Protein AF-A0A0R3M4J7-F1 (afdb_monomer_lite)

pLDDT: mean 76.88, std 15.84, range [37.03, 95.19]

Foldseek 3Di:
DDPVVVVVVVVLVVVVVVLVVVVVVLLVPPFPPPDVVVVCQQPVAAADDADQPQEPLCPDPCVVVDDPLLVQQSVLCSCVQVLLVCVCVPPVNVAQKHWYWDYQVDWDSDQPPVPGTFRWTKTFIDRRRGGQWIKTKGADDVDDPVFRKIKIKIKRSAAPVVDDPVSVLVSQLSVQCQQALVDCPDPQSVQSNVQSVVQSVVLVVVVVDDDPPDDPVSPRRSMTMGIGMHGRNVNSCSVPDDDDDD

Radius of gyration: 18.72 Å; chains: 1; bounding box: 43×45×56 Å

Organism: NCBI:txid1518501

Sequence (246 aa):
MTYEVLIIIVALNALATVSLWRKVASKSSRGPQLNKKAADALWRGEPVKPKHDPPNFAKSQWSFMADDVHRQFFDDFRKFADVANWWFADEYNASRFRLQDLPDETLSLNVRHDDGPSFGRSFSIYYNQTRVGRLEISPGHGYTTANPEVYTSLEIDFGARFLGFDELSDFLHAVAFHVTTGVADQSDYQSARLSIQSALTKTLWDNYRVSQYDNPDDEQWGELNVSFNGTADFFKRRRDAPARPQ

Structure (mmCIF, N/CA/C/O backbone):
data_AF-A0A0R3M4J7-F1
#
_entry.id   AF-A0A0R3M4J7-F1
#
loop_
_atom_site.group_PDB
_atom_site.id
_atom_site.type_symbol
_atom_site.label_atom_id
_atom_site.label_alt_id
_atom_site.label_comp_id
_atom_site.label_asym_id
_atom_site.label_entity_id
_atom_site.label_seq_id
_atom_site.pdbx_PDB_ins_code
_atom_site.Cartn_x
_atom_site.Cartn_y
_atom_site.Cartn_z
_atom_site.occupancy
_atom_site.B_iso_or_equiv
_atom_site.auth_seq_id
_atom_site.auth_comp_id
_atom_site.auth_asym_id
_atom_site.auth_atom_id
_atom_site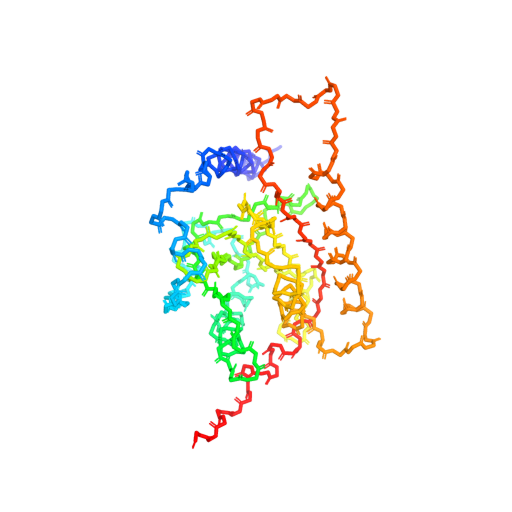.pdbx_PDB_model_num
ATOM 1 N N . MET A 1 1 ? -14.751 13.823 -36.961 1.00 53.62 1 MET A N 1
ATOM 2 C CA . MET A 1 1 ? -14.755 13.129 -35.658 1.00 53.62 1 MET A CA 1
ATOM 3 C C . MET A 1 1 ? -14.889 11.648 -35.968 1.00 53.62 1 MET A C 1
ATOM 5 O O . MET A 1 1 ? -15.918 11.247 -36.497 1.00 53.62 1 MET A O 1
ATOM 9 N N . THR A 1 2 ? -13.802 10.890 -35.855 1.00 67.81 2 THR A N 1
ATOM 10 C CA . THR A 1 2 ? -13.750 9.480 -36.270 1.00 67.81 2 THR A CA 1
ATOM 11 C C . THR A 1 2 ? -14.434 8.595 -35.228 1.00 67.81 2 THR A C 1
ATOM 13 O O . THR A 1 2 ? -14.458 8.927 -34.046 1.00 67.81 2 THR A O 1
ATOM 16 N N . TYR A 1 3 ? -15.017 7.480 -35.673 1.00 65.94 3 TYR A N 1
ATOM 17 C CA . TYR A 1 3 ? -15.778 6.530 -34.848 1.00 65.94 3 TYR A CA 1
ATOM 18 C C . TYR A 1 3 ? -15.006 6.070 -33.592 1.00 65.94 3 TYR A C 1
ATOM 20 O O . TYR A 1 3 ? -15.593 5.894 -32.530 1.00 65.94 3 TYR A O 1
ATOM 28 N N . GLU A 1 4 ? -13.678 5.966 -33.693 1.00 56.59 4 GLU A N 1
ATOM 29 C CA . GLU A 1 4 ? -12.768 5.626 -32.591 1.00 56.59 4 GLU A CA 1
ATOM 30 C C . GLU A 1 4 ? -12.793 6.640 -31.441 1.00 56.59 4 GLU A C 1
ATOM 32 O O . GLU A 1 4 ? -12.842 6.250 -30.278 1.00 56.59 4 GLU A O 1
ATOM 37 N N . VAL A 1 5 ? -12.843 7.942 -31.745 1.00 61.19 5 VAL A N 1
ATOM 38 C CA . VAL A 1 5 ? -12.904 8.999 -30.718 1.00 61.19 5 VAL A CA 1
ATOM 39 C C . VAL A 1 5 ? -14.205 8.891 -29.922 1.00 61.19 5 VAL A C 1
ATOM 41 O O . VAL A 1 5 ? -14.219 9.086 -28.709 1.00 61.19 5 VAL A O 1
ATOM 44 N N . LEU A 1 6 ? -15.300 8.524 -30.591 1.00 66.31 6 LEU A N 1
ATOM 45 C CA . LEU A 1 6 ? -16.606 8.367 -29.957 1.00 66.31 6 LEU A CA 1
ATOM 46 C C . LEU A 1 6 ? -16.648 7.128 -29.045 1.00 66.31 6 LEU A C 1
ATOM 48 O O . LEU A 1 6 ? -17.193 7.201 -27.947 1.00 66.31 6 LEU A O 1
ATOM 52 N N . ILE A 1 7 ? -16.009 6.025 -29.455 1.00 68.69 7 ILE A N 1
ATOM 53 C CA . ILE A 1 7 ? -15.865 4.810 -28.635 1.00 68.69 7 ILE A CA 1
ATOM 54 C C . ILE A 1 7 ? -15.049 5.097 -27.367 1.00 68.69 7 ILE A C 1
ATOM 56 O O . ILE A 1 7 ? -15.470 4.705 -26.278 1.00 68.69 7 ILE A O 1
ATOM 60 N N . ILE A 1 8 ? -13.931 5.823 -27.481 1.00 61.28 8 ILE A N 1
ATOM 61 C CA . ILE A 1 8 ? -13.087 6.187 -26.330 1.00 61.28 8 ILE A CA 1
ATOM 62 C C . ILE A 1 8 ? -13.874 7.046 -25.331 1.00 61.28 8 ILE A C 1
ATOM 64 O O . ILE A 1 8 ? -13.871 6.758 -24.136 1.00 61.28 8 ILE A O 1
ATOM 68 N N . ILE A 1 9 ? -14.612 8.056 -25.805 1.00 67.19 9 ILE A N 1
ATOM 69 C CA . ILE A 1 9 ? -15.422 8.930 -24.938 1.00 67.19 9 ILE A CA 1
ATOM 70 C C . ILE A 1 9 ? -16.523 8.142 -24.215 1.00 67.19 9 ILE A C 1
ATOM 72 O O . ILE A 1 9 ? -16.764 8.363 -23.025 1.00 67.19 9 ILE A O 1
ATOM 76 N N . VAL A 1 10 ? -17.197 7.218 -24.904 1.00 68.19 10 VAL A N 1
ATOM 77 C CA . VAL A 1 10 ? -18.236 6.372 -24.294 1.00 68.19 10 VAL A CA 1
ATOM 78 C C . VAL A 1 10 ? -17.629 5.433 -23.250 1.00 68.19 10 VAL A C 1
ATOM 80 O O . VAL A 1 10 ? -18.181 5.305 -22.157 1.00 68.19 10 VAL A O 1
ATOM 83 N N . ALA A 1 11 ? -16.471 4.836 -23.540 1.00 63.31 11 ALA A N 1
ATOM 84 C CA . ALA A 1 11 ? -15.767 3.969 -22.604 1.00 63.31 11 ALA A CA 1
ATOM 85 C C . ALA A 1 11 ? -15.318 4.730 -21.344 1.00 63.31 11 ALA A C 1
ATOM 87 O O . ALA A 1 11 ? -15.571 4.267 -20.235 1.00 63.31 11 ALA A O 1
ATOM 88 N N . LEU A 1 12 ? -14.745 5.929 -21.490 1.00 61.66 12 LEU A N 1
ATOM 89 C CA . LEU A 1 12 ? -14.348 6.779 -20.360 1.00 61.66 12 LEU A CA 1
ATOM 90 C C . LEU A 1 12 ? -15.541 7.184 -19.483 1.00 61.66 12 LEU A C 1
ATOM 92 O O . LEU A 1 12 ? -15.445 7.128 -18.259 1.00 61.66 12 LEU A O 1
ATOM 96 N N . ASN A 1 13 ? -16.685 7.532 -20.083 1.00 65.12 13 ASN A N 1
ATOM 97 C CA . ASN A 1 13 ? -17.901 7.856 -19.328 1.00 65.12 13 ASN A CA 1
ATOM 98 C C . ASN A 1 13 ? -18.468 6.640 -18.586 1.00 65.12 13 ASN A C 1
ATOM 100 O O . ASN A 1 13 ? -18.874 6.758 -17.427 1.00 65.12 13 ASN A O 1
ATOM 104 N N . ALA A 1 14 ? -18.473 5.466 -19.221 1.00 63.75 14 ALA A N 1
ATOM 105 C CA . ALA A 1 14 ? -18.884 4.226 -18.571 1.00 63.75 14 ALA A CA 1
ATOM 106 C C . ALA A 1 14 ? -17.956 3.888 -17.392 1.00 63.75 14 ALA A C 1
ATOM 108 O O . ALA A 1 14 ? -18.440 3.558 -16.310 1.00 63.75 14 ALA A O 1
ATOM 109 N N . LEU A 1 15 ? -16.641 4.054 -17.562 1.00 56.53 15 LEU A N 1
ATOM 110 C CA . LEU A 1 15 ? -15.640 3.843 -16.515 1.00 56.53 15 LEU A CA 1
ATOM 111 C C . LEU A 1 15 ? -15.804 4.814 -15.343 1.00 56.53 15 LEU A C 1
ATOM 113 O O . LEU A 1 15 ? -15.811 4.374 -14.196 1.00 56.53 15 LEU A O 1
ATOM 117 N N . ALA A 1 16 ? -15.994 6.107 -15.618 1.00 56.03 16 ALA A N 1
ATOM 118 C CA . ALA A 1 16 ? -16.243 7.118 -14.590 1.00 56.03 16 ALA A CA 1
ATOM 119 C C . ALA A 1 16 ? -17.540 6.833 -13.820 1.00 56.03 16 ALA A C 1
ATOM 121 O O . ALA A 1 16 ? -17.597 6.957 -12.600 1.00 56.03 16 ALA A O 1
ATOM 122 N N . THR A 1 17 ? -18.582 6.390 -14.525 1.00 57.38 17 THR A N 1
ATOM 123 C CA . THR A 1 17 ? -19.858 6.029 -13.903 1.00 57.38 17 THR A CA 1
ATOM 124 C C . THR A 1 17 ? -19.685 4.799 -13.011 1.00 57.38 17 THR A C 1
ATOM 126 O O . THR A 1 17 ? -20.085 4.820 -11.851 1.00 57.38 17 THR A O 1
ATOM 129 N N . VAL A 1 18 ? -19.021 3.744 -13.492 1.00 56.53 18 VAL A N 1
ATOM 130 C CA . VAL A 1 18 ? -18.744 2.532 -12.703 1.00 56.53 18 VAL A CA 1
ATOM 131 C C . VAL A 1 18 ? -17.863 2.832 -11.488 1.00 56.53 18 VAL A C 1
ATOM 133 O O . VAL A 1 18 ? -18.133 2.300 -10.410 1.00 56.53 18 VAL A O 1
ATOM 136 N N . SER A 1 19 ? -16.844 3.687 -11.618 1.00 52.97 19 SER A N 1
ATOM 137 C CA . SER A 1 19 ? -15.987 4.071 -10.490 1.00 52.97 19 SER A CA 1
ATOM 138 C C . SER A 1 19 ? -16.759 4.876 -9.441 1.00 52.97 19 SER A C 1
ATOM 140 O O . SER A 1 19 ? -16.640 4.585 -8.252 1.00 52.97 19 SER A O 1
ATOM 142 N N . LEU A 1 20 ? -17.634 5.798 -9.863 1.00 54.28 20 LEU A N 1
ATOM 143 C CA . LEU A 1 20 ? -18.541 6.542 -8.983 1.00 54.28 20 LEU A CA 1
ATOM 144 C C . LEU A 1 20 ? -19.523 5.618 -8.257 1.00 54.28 20 LEU A C 1
ATOM 146 O O . LEU A 1 20 ? -19.606 5.668 -7.031 1.00 54.28 20 LEU A O 1
ATOM 150 N N . TRP A 1 21 ? -20.218 4.730 -8.973 1.00 51.00 21 TRP A N 1
ATOM 151 C CA . TRP A 1 21 ? -21.140 3.768 -8.358 1.00 51.00 21 TRP A CA 1
ATOM 152 C C . TRP A 1 21 ? -20.426 2.812 -7.403 1.00 51.00 21 TRP A C 1
ATOM 154 O O . TRP A 1 21 ? -20.986 2.463 -6.368 1.00 51.00 21 TRP A O 1
ATOM 164 N N . ARG A 1 22 ? -19.177 2.426 -7.690 1.00 54.50 22 ARG A N 1
ATOM 165 C CA . ARG A 1 22 ? -18.367 1.607 -6.778 1.00 54.50 22 ARG A CA 1
ATOM 166 C C . ARG A 1 22 ? -17.878 2.377 -5.563 1.00 54.50 22 ARG A C 1
ATOM 168 O O . ARG A 1 22 ? -17.894 1.802 -4.486 1.00 54.50 22 ARG A O 1
ATOM 175 N N . LYS A 1 23 ? -17.505 3.651 -5.702 1.00 51.47 23 LYS A N 1
ATOM 176 C CA . LYS A 1 23 ? -17.155 4.525 -4.571 1.00 51.47 23 LYS A CA 1
ATOM 177 C C . LYS A 1 23 ? -18.363 4.774 -3.666 1.00 51.47 23 LYS A C 1
ATOM 179 O O . LYS A 1 23 ? -18.242 4.807 -2.448 1.00 51.47 23 LYS A O 1
ATOM 184 N N . VAL A 1 24 ? -19.552 4.890 -4.255 1.00 50.56 24 VAL A N 1
ATOM 185 C CA . VAL A 1 24 ? -20.817 4.936 -3.511 1.00 50.56 24 VAL A CA 1
ATOM 186 C C . VAL A 1 24 ? -21.121 3.578 -2.870 1.00 50.56 24 VAL A C 1
ATOM 188 O O . VAL A 1 24 ? -21.524 3.534 -1.714 1.00 50.56 24 VAL A O 1
ATOM 191 N N . ALA A 1 25 ? -20.871 2.463 -3.561 1.00 47.94 25 ALA A N 1
ATOM 192 C CA . ALA A 1 25 ? -21.074 1.125 -3.012 1.00 47.94 25 ALA A CA 1
ATOM 193 C C . ALA A 1 25 ? -20.084 0.785 -1.881 1.00 47.94 25 ALA A C 1
ATOM 195 O O . ALA A 1 25 ? -20.500 0.174 -0.899 1.00 47.94 25 ALA A O 1
ATOM 196 N N . SER A 1 26 ? -18.821 1.220 -1.964 1.00 46.53 26 SER A N 1
ATOM 197 C CA . SER A 1 26 ? -17.822 1.074 -0.897 1.00 46.53 26 SER A CA 1
ATOM 198 C C . SER A 1 26 ? -18.125 1.982 0.296 1.00 46.53 26 SER A C 1
ATOM 200 O O . SER A 1 26 ? -17.980 1.556 1.437 1.00 46.53 26 SER A O 1
ATOM 202 N N . LYS A 1 27 ? -18.671 3.182 0.068 1.00 43.31 27 LYS A N 1
ATOM 203 C CA . LYS A 1 27 ? -19.257 3.996 1.148 1.00 43.31 27 LYS A CA 1
ATOM 204 C C . LYS A 1 27 ? -20.517 3.364 1.751 1.00 43.31 27 LYS A C 1
ATOM 206 O O . LYS A 1 27 ? -20.762 3.491 2.945 1.00 43.31 27 LYS A O 1
ATOM 211 N N . SER A 1 28 ? -21.309 2.645 0.949 1.00 37.03 28 SER A N 1
ATOM 212 C CA . SER A 1 28 ? -22.497 1.917 1.421 1.00 37.03 28 SER A CA 1
ATOM 213 C C . SER A 1 28 ? -22.164 0.624 2.167 1.00 37.03 28 SER A C 1
ATOM 215 O O . SER A 1 28 ? -22.999 0.142 2.939 1.00 37.03 28 SER A O 1
ATOM 217 N N . SER A 1 29 ? -20.947 0.080 2.005 1.00 42.31 29 SER A N 1
ATOM 218 C CA . SER A 1 29 ? -20.401 -0.896 2.946 1.00 42.31 29 SER A CA 1
ATOM 219 C C . SER A 1 29 ? -20.047 -0.175 4.238 1.00 42.31 29 SER A C 1
ATOM 221 O O . SER A 1 29 ? -18.880 0.015 4.564 1.00 42.31 29 SER A O 1
ATOM 223 N N . ARG A 1 30 ? -21.094 0.227 4.973 1.00 48.81 30 ARG A N 1
ATOM 224 C CA . ARG A 1 30 ? -21.031 0.524 6.401 1.00 48.81 30 ARG A CA 1
ATOM 225 C C . ARG A 1 30 ? -20.103 -0.517 7.004 1.00 48.81 30 ARG A C 1
ATOM 227 O O . ARG A 1 30 ? -20.382 -1.717 6.892 1.00 48.81 30 ARG A O 1
ATOM 234 N N . GLY A 1 31 ? -18.993 -0.064 7.583 1.00 47.03 31 GLY A N 1
ATOM 235 C CA . GLY A 1 31 ? -18.122 -0.947 8.340 1.00 47.03 31 GLY A CA 1
ATOM 236 C C . GLY A 1 31 ? -18.972 -1.789 9.289 1.00 47.03 31 GLY A C 1
ATOM 237 O O . GLY A 1 31 ? -20.027 -1.314 9.731 1.00 47.03 31 GLY A O 1
ATOM 238 N N . PRO A 1 32 ? -18.604 -3.056 9.538 1.00 50.00 32 PRO A N 1
ATOM 239 C CA . PRO A 1 32 ? -19.439 -3.940 10.333 1.00 50.00 32 PRO A CA 1
ATOM 240 C C . PRO A 1 32 ? -19.821 -3.203 11.615 1.00 50.00 32 PRO A C 1
ATOM 242 O O . PRO A 1 32 ? -18.933 -2.699 12.305 1.00 50.00 32 PRO A O 1
ATOM 245 N N . GLN A 1 33 ? -21.127 -3.107 11.920 1.00 56.09 33 GLN A N 1
ATOM 246 C CA . GLN A 1 33 ? -21.554 -2.676 13.251 1.00 56.09 33 GLN A CA 1
ATOM 247 C C . GLN A 1 33 ? -20.693 -3.474 14.223 1.00 56.09 33 GLN A C 1
ATOM 249 O O . GLN A 1 33 ? -20.688 -4.706 14.120 1.00 56.09 33 GLN A O 1
ATOM 254 N N . LEU A 1 34 ? -19.907 -2.779 15.056 1.00 63.09 34 LEU A N 1
ATOM 255 C CA . LEU A 1 34 ? -18.932 -3.359 15.985 1.00 63.09 34 LEU A CA 1
ATOM 256 C C . LEU A 1 34 ? -19.673 -4.151 17.070 1.00 63.09 34 LEU A C 1
ATOM 258 O O . LEU A 1 34 ? -19.708 -3.807 18.246 1.00 63.09 34 LEU A O 1
ATOM 262 N N . ASN A 1 35 ? -20.325 -5.224 16.651 1.00 73.81 35 ASN A N 1
ATOM 263 C CA . ASN A 1 35 ? -20.858 -6.249 17.502 1.00 73.81 35 ASN A CA 1
ATOM 264 C C . ASN A 1 35 ? -19.682 -7.078 18.021 1.00 73.81 35 ASN A C 1
ATOM 266 O O . ASN A 1 35 ? -18.571 -7.044 17.485 1.00 73.81 35 ASN A O 1
ATOM 270 N N . LYS A 1 36 ? -19.938 -7.857 19.069 1.00 79.12 36 LYS A N 1
ATOM 271 C CA . LYS A 1 36 ? -18.905 -8.642 19.747 1.00 79.12 36 LYS A CA 1
ATOM 272 C C . LYS A 1 36 ? -18.069 -9.498 18.783 1.00 79.12 36 LYS A C 1
ATOM 274 O O . LYS A 1 36 ? -16.857 -9.557 18.923 1.00 79.12 36 LYS A O 1
ATOM 279 N N . LYS A 1 37 ? -18.698 -10.096 17.765 1.00 82.75 37 LYS A N 1
ATOM 280 C CA . LYS A 1 37 ? -18.009 -10.936 16.776 1.00 82.75 37 LYS A CA 1
ATOM 281 C C . LYS A 1 37 ? -17.070 -10.124 15.878 1.00 82.75 37 LYS A C 1
ATOM 283 O O . LYS A 1 37 ? -15.955 -10.566 15.631 1.00 82.75 37 LYS A O 1
ATOM 288 N N . ALA A 1 38 ? -17.509 -8.962 15.395 1.00 78.25 38 ALA A N 1
ATOM 289 C CA . ALA A 1 38 ? -16.684 -8.073 14.578 1.00 78.25 38 ALA A CA 1
ATOM 290 C C . ALA A 1 38 ? -15.512 -7.490 15.386 1.00 78.25 38 ALA A C 1
ATOM 292 O O . ALA A 1 38 ? -14.383 -7.472 14.907 1.00 78.25 38 ALA A O 1
ATOM 293 N N . ALA A 1 39 ? -15.763 -7.099 16.637 1.00 81.19 39 ALA A N 1
ATOM 294 C CA . ALA A 1 39 ? -14.736 -6.658 17.579 1.00 81.19 39 ALA A CA 1
ATOM 295 C C . ALA A 1 39 ? -13.688 -7.750 17.859 1.00 81.19 39 ALA A C 1
ATOM 297 O O . ALA A 1 39 ? -12.487 -7.488 17.812 1.00 81.19 39 ALA A O 1
ATOM 298 N N . ASP A 1 40 ? -14.128 -8.986 18.111 1.00 85.25 40 ASP A N 1
ATOM 299 C CA . ASP A 1 40 ? -13.218 -10.109 18.341 1.00 85.25 40 ASP A CA 1
ATOM 300 C C . ASP A 1 40 ? -12.402 -10.430 17.076 1.00 85.25 40 ASP A C 1
ATOM 302 O O . ASP A 1 40 ? -11.191 -10.619 17.171 1.00 85.25 40 ASP A O 1
ATOM 306 N N . ALA A 1 41 ? -13.015 -10.401 15.886 1.00 85.88 41 ALA A N 1
ATOM 307 C CA . ALA A 1 41 ? -12.323 -10.594 14.607 1.00 85.88 41 ALA A CA 1
ATOM 308 C C . ALA A 1 41 ? -11.287 -9.494 14.298 1.00 85.88 41 ALA A C 1
ATOM 310 O O . ALA A 1 41 ? -10.265 -9.771 13.664 1.00 85.88 41 ALA A O 1
ATOM 311 N N . LEU A 1 42 ? -11.541 -8.259 14.741 1.00 85.62 42 LEU A N 1
ATOM 312 C CA . LEU A 1 42 ? -10.633 -7.127 14.574 1.00 85.62 42 LEU A CA 1
ATOM 313 C C . LEU A 1 42 ? -9.479 -7.172 15.581 1.00 85.62 42 LEU A C 1
ATOM 315 O O . LEU A 1 42 ? -8.330 -7.098 15.168 1.00 85.62 42 LEU A O 1
ATOM 319 N N . TRP A 1 43 ? -9.744 -7.323 16.883 1.00 86.00 43 TRP A N 1
ATOM 320 C CA . TRP A 1 43 ? -8.717 -7.136 17.924 1.00 86.00 43 TRP A CA 1
ATOM 321 C C . TRP A 1 43 ? -8.085 -8.420 18.466 1.00 86.00 43 TRP A C 1
ATOM 323 O O . TRP A 1 43 ? -6.965 -8.364 18.977 1.00 86.00 43 TRP A O 1
ATOM 333 N N . ARG A 1 44 ? -8.790 -9.556 18.400 1.00 86.19 44 ARG A N 1
ATOM 334 C CA . ARG A 1 44 ? -8.361 -10.830 19.015 1.00 86.19 44 ARG A CA 1
ATOM 335 C C . ARG A 1 44 ? -8.132 -11.956 18.011 1.00 86.19 44 ARG A C 1
ATOM 337 O O . ARG A 1 44 ? -7.551 -12.971 18.377 1.00 86.19 44 ARG A O 1
ATOM 344 N N . GLY A 1 45 ? -8.639 -11.810 16.790 1.00 86.25 45 GLY A N 1
ATOM 345 C CA . GLY A 1 45 ? -8.465 -12.790 15.729 1.00 86.25 45 GLY A CA 1
ATOM 346 C C . GLY A 1 45 ? -7.007 -12.894 15.298 1.00 86.25 45 GLY A C 1
ATOM 347 O O . GLY A 1 45 ? -6.256 -11.928 15.373 1.00 86.25 45 GLY A O 1
ATOM 348 N N . GLU A 1 46 ? -6.616 -14.063 14.807 1.00 90.88 46 GLU A N 1
ATOM 349 C CA . GLU A 1 46 ? -5.333 -14.212 14.124 1.00 90.88 46 GLU A CA 1
ATOM 350 C C . GLU A 1 46 ? -5.389 -13.589 12.717 1.00 90.88 46 GLU A C 1
ATOM 352 O O . GLU A 1 46 ? -6.462 -13.574 12.098 1.00 90.88 46 GLU A O 1
ATOM 357 N N . PRO A 1 47 ? -4.250 -13.125 12.171 1.00 92.31 47 PRO A N 1
ATOM 358 C CA . PRO A 1 47 ? -4.149 -12.685 10.782 1.00 92.31 47 PRO A CA 1
ATOM 359 C C . PRO A 1 47 ? -4.706 -13.710 9.798 1.00 92.31 47 PRO A C 1
ATOM 361 O O . PRO A 1 47 ? -4.400 -14.902 9.882 1.00 92.31 47 PRO A O 1
ATOM 364 N N . VAL A 1 48 ? -5.509 -13.246 8.832 1.00 91.12 48 VAL A N 1
ATOM 365 C CA . VAL A 1 48 ? -5.984 -14.110 7.747 1.00 91.12 48 VAL A CA 1
ATOM 366 C C . VAL A 1 48 ? -4.805 -14.788 7.058 1.00 91.12 48 VAL A C 1
ATOM 368 O O . VAL A 1 48 ? -3.764 -14.178 6.818 1.00 91.12 48 VAL A O 1
ATOM 371 N N . LYS A 1 49 ? -4.991 -16.044 6.649 1.00 89.31 49 LYS A N 1
ATOM 372 C CA . LYS A 1 49 ? -4.098 -16.647 5.660 1.00 89.31 49 LYS A CA 1
ATOM 373 C C . LYS A 1 49 ? -4.373 -15.967 4.318 1.00 89.31 49 LYS A C 1
ATOM 375 O O . LYS A 1 49 ? -5.514 -16.046 3.846 1.00 89.31 49 LYS A O 1
ATOM 380 N N . PRO A 1 50 ? -3.396 -15.266 3.724 1.00 85.75 50 PRO A N 1
ATOM 381 C CA . PRO A 1 50 ? -3.598 -14.613 2.444 1.00 85.75 50 PRO A CA 1
ATOM 382 C C . PRO A 1 50 ? -4.001 -15.625 1.376 1.00 85.75 50 PRO A C 1
ATOM 384 O O . PRO A 1 50 ? -3.441 -16.720 1.301 1.00 85.75 50 PRO A O 1
ATOM 387 N N . LYS A 1 51 ? -4.981 -15.258 0.555 1.00 83.31 51 LYS A N 1
ATOM 388 C CA . LYS A 1 51 ? -5.284 -15.968 -0.683 1.00 83.31 51 LYS A CA 1
ATOM 389 C C . LYS A 1 51 ? -4.702 -15.137 -1.814 1.00 83.31 51 LYS A C 1
ATOM 391 O O . LYS A 1 51 ? -5.134 -14.004 -2.018 1.00 83.31 51 LYS A O 1
ATOM 396 N N . HIS A 1 52 ? -3.708 -15.698 -2.486 1.00 75.38 52 HIS A N 1
ATOM 397 C CA . HIS A 1 52 ? -3.065 -15.085 -3.636 1.00 75.38 52 HIS A CA 1
ATOM 398 C C . HIS A 1 52 ? -3.565 -15.779 -4.887 1.00 75.38 52 HIS A C 1
ATOM 400 O O . HIS A 1 52 ? -3.152 -16.894 -5.199 1.00 75.38 52 HIS A O 1
ATOM 406 N N . ASP A 1 53 ? -4.500 -15.119 -5.555 1.00 71.50 53 ASP A N 1
ATOM 407 C CA . ASP A 1 53 ? -4.906 -15.463 -6.909 1.00 71.50 53 ASP A CA 1
ATOM 408 C C . ASP A 1 53 ? -4.547 -14.259 -7.780 1.00 71.50 53 ASP A C 1
ATOM 410 O O . ASP A 1 53 ? -5.366 -13.349 -7.946 1.00 71.50 53 ASP A O 1
ATOM 414 N N . PRO A 1 54 ? -3.266 -14.145 -8.190 1.00 65.94 54 PRO A N 1
ATOM 415 C CA . PRO A 1 54 ? -2.817 -12.974 -8.905 1.00 65.94 54 PRO A CA 1
ATOM 416 C C . PRO A 1 54 ? -3.622 -12.846 -10.204 1.00 65.94 54 PRO A C 1
ATOM 418 O O . PRO A 1 54 ? -3.722 -13.820 -10.957 1.00 65.94 54 PRO A O 1
ATOM 421 N N . PRO A 1 55 ? -4.168 -11.650 -10.474 1.00 63.78 55 PRO A N 1
ATOM 422 C CA . PRO A 1 55 ? -5.002 -11.412 -11.636 1.00 63.78 55 PRO A CA 1
ATOM 423 C C . PRO A 1 55 ? -4.298 -11.814 -12.942 1.00 63.78 55 PRO A C 1
ATOM 425 O O . PRO A 1 55 ? -3.103 -11.558 -13.121 1.00 63.78 55 PRO A O 1
ATOM 428 N N . ASN A 1 56 ? -5.039 -12.428 -13.868 1.00 66.44 56 ASN A N 1
ATOM 429 C CA . ASN A 1 56 ? -4.547 -12.722 -15.210 1.00 66.44 56 ASN A CA 1
ATOM 430 C C . ASN A 1 56 ? -5.121 -11.686 -16.171 1.00 66.44 56 ASN A C 1
ATOM 432 O O . ASN A 1 56 ? -6.130 -11.923 -16.842 1.00 66.44 56 ASN A O 1
ATOM 436 N N . PHE A 1 57 ? -4.426 -10.554 -16.266 1.00 64.12 57 PHE A N 1
ATOM 437 C CA . PHE A 1 57 ? -4.894 -9.402 -17.027 1.00 64.12 57 PHE A CA 1
ATOM 438 C C . PHE A 1 57 ? -5.202 -9.730 -18.498 1.00 64.12 57 PHE A C 1
ATOM 440 O O . PHE A 1 57 ? -6.150 -9.188 -19.070 1.00 64.12 57 PHE A O 1
ATOM 447 N N . ALA A 1 58 ? -4.465 -10.673 -19.101 1.00 61.12 58 ALA A N 1
ATOM 448 C CA . ALA A 1 58 ? -4.687 -11.128 -20.477 1.00 61.12 58 ALA A CA 1
ATOM 449 C C . ALA A 1 58 ? -6.059 -11.796 -20.686 1.00 61.12 58 ALA A C 1
ATOM 451 O O . ALA A 1 58 ? -6.545 -11.861 -21.813 1.00 61.12 58 ALA A O 1
ATOM 452 N N . LYS A 1 59 ? -6.691 -12.281 -19.613 1.00 60.03 59 LYS A N 1
ATOM 453 C CA . LYS A 1 59 ? -8.043 -12.860 -19.616 1.00 60.03 59 LYS A CA 1
ATOM 454 C C . LYS A 1 59 ? -9.106 -11.904 -19.073 1.00 60.03 59 LYS A C 1
ATOM 456 O O . LYS A 1 59 ? -10.274 -12.283 -19.012 1.00 60.03 59 LYS A O 1
ATOM 461 N N . SER A 1 60 ? -8.730 -10.690 -18.674 1.00 66.00 60 SER A N 1
ATOM 462 C CA . SER A 1 60 ? -9.681 -9.715 -18.150 1.00 66.00 60 SER A CA 1
ATOM 463 C C . SER A 1 60 ? -10.577 -9.161 -19.262 1.00 66.00 60 SER A C 1
ATOM 465 O O . SER A 1 60 ? -10.170 -9.022 -20.422 1.00 66.00 60 SER A O 1
ATOM 467 N N . GLN A 1 61 ? -11.795 -8.762 -18.888 1.00 63.22 61 GLN A N 1
ATOM 468 C CA . GLN A 1 61 ? -12.712 -8.031 -19.771 1.00 63.22 61 GLN A CA 1
ATOM 469 C C . GLN A 1 61 ? -12.127 -6.700 -20.282 1.00 63.22 61 GLN A C 1
ATOM 471 O O . GLN A 1 61 ? -12.622 -6.157 -21.262 1.00 63.22 61 GLN A O 1
ATOM 476 N N . TRP A 1 62 ? -11.060 -6.200 -19.647 1.00 63.69 62 TRP A N 1
ATOM 477 C CA . TRP A 1 62 ? -10.363 -4.956 -19.982 1.00 63.69 62 TRP A CA 1
ATOM 478 C C . TRP A 1 62 ? -9.063 -5.183 -20.766 1.00 63.69 62 TRP A C 1
ATOM 480 O O . TRP A 1 62 ? -8.328 -4.235 -21.021 1.00 63.69 62 TRP A O 1
ATOM 490 N N . SER A 1 63 ? -8.778 -6.419 -21.188 1.00 64.25 63 SER A N 1
ATOM 491 C CA . SER A 1 63 ? -7.558 -6.780 -21.930 1.00 64.25 63 SER A CA 1
ATOM 492 C C . SER A 1 63 ? -7.330 -5.949 -23.200 1.00 64.25 63 SER A C 1
ATOM 494 O O . SER A 1 63 ? -6.182 -5.719 -23.576 1.00 64.25 63 SER A O 1
ATOM 496 N N . PHE A 1 64 ? -8.402 -5.454 -23.829 1.00 64.31 64 PHE A N 1
ATOM 497 C CA . PHE A 1 64 ? -8.343 -4.573 -25.001 1.00 64.31 64 PHE A CA 1
ATOM 498 C C . PHE A 1 64 ? -7.814 -3.161 -24.699 1.00 64.31 64 PHE A C 1
ATOM 500 O O . PHE A 1 64 ? -7.441 -2.450 -25.627 1.00 64.31 64 PHE A O 1
ATOM 507 N N . MET A 1 65 ? -7.799 -2.749 -23.427 1.00 64.12 65 MET A N 1
ATOM 508 C CA . MET A 1 65 ? -7.305 -1.443 -22.981 1.00 64.12 65 MET A CA 1
ATOM 509 C C . MET A 1 65 ? -5.864 -1.487 -22.454 1.00 64.12 65 MET A C 1
ATOM 511 O O . MET A 1 65 ? -5.292 -0.428 -22.216 1.00 64.12 65 MET A O 1
ATOM 515 N N . ALA A 1 66 ? -5.262 -2.671 -22.277 1.00 66.94 66 ALA A N 1
ATOM 516 C CA . ALA A 1 66 ? -3.855 -2.764 -21.888 1.00 66.94 66 ALA A CA 1
ATOM 517 C C . ALA A 1 66 ? -2.919 -2.729 -23.088 1.00 66.94 66 ALA A C 1
ATOM 519 O O . ALA A 1 66 ? -2.973 -3.593 -23.970 1.00 66.94 66 ALA A O 1
ATOM 520 N N . ASP A 1 67 ? -1.984 -1.790 -23.028 1.00 74.69 67 ASP A N 1
ATOM 521 C CA . ASP A 1 67 ? -0.749 -1.835 -23.797 1.00 74.69 67 ASP A CA 1
ATOM 522 C C . ASP A 1 67 ? 0.270 -2.824 -23.184 1.00 74.69 67 ASP A C 1
ATOM 524 O O . ASP A 1 67 ? 0.033 -3.481 -22.161 1.00 74.69 67 ASP A O 1
ATOM 528 N N . ASP A 1 68 ? 1.429 -2.948 -23.828 1.00 81.81 68 ASP A N 1
ATOM 529 C CA . ASP A 1 68 ? 2.491 -3.852 -23.385 1.00 81.81 68 ASP A CA 1
ATOM 530 C C . ASP A 1 68 ? 3.128 -3.431 -22.049 1.00 81.81 68 ASP A C 1
ATOM 532 O O . ASP A 1 68 ? 3.589 -4.296 -21.300 1.00 81.81 68 ASP A O 1
ATOM 536 N N . VAL A 1 69 ? 3.087 -2.138 -21.698 1.00 81.38 69 VAL A N 1
ATOM 537 C CA . VAL A 1 69 ? 3.590 -1.619 -20.414 1.00 81.38 69 VAL A CA 1
ATOM 538 C C . VAL A 1 69 ? 2.737 -2.154 -19.270 1.00 81.38 69 VAL A C 1
ATOM 540 O O . VAL A 1 69 ? 3.272 -2.648 -18.276 1.00 81.38 69 VAL A O 1
ATOM 543 N N . HIS A 1 70 ? 1.412 -2.134 -19.422 1.00 78.94 70 HIS A N 1
ATOM 544 C CA . HIS A 1 70 ? 0.503 -2.697 -18.427 1.00 78.94 70 HIS A CA 1
ATOM 545 C C . HIS A 1 70 ? 0.727 -4.204 -18.258 1.00 78.94 70 HIS A C 1
ATOM 547 O O . HIS A 1 70 ? 0.835 -4.686 -17.132 1.00 78.94 70 HIS A O 1
ATOM 553 N N . ARG A 1 71 ? 0.870 -4.963 -19.352 1.00 80.19 71 ARG A N 1
ATOM 554 C CA . ARG A 1 71 ? 1.135 -6.415 -19.271 1.00 80.19 71 ARG A CA 1
ATOM 555 C C . ARG A 1 71 ? 2.432 -6.712 -18.518 1.00 80.19 71 ARG A C 1
ATOM 557 O O . ARG A 1 71 ? 2.431 -7.526 -17.596 1.00 80.19 71 ARG A O 1
ATOM 564 N N . GLN A 1 72 ? 3.505 -6.000 -18.863 1.00 86.06 72 GLN A N 1
ATOM 565 C CA . GLN A 1 72 ? 4.798 -6.115 -18.191 1.00 86.06 72 GLN A CA 1
ATOM 566 C C . GLN A 1 72 ? 4.700 -5.764 -16.703 1.00 86.06 72 GLN A C 1
ATOM 568 O O . GLN A 1 72 ? 5.234 -6.490 -15.866 1.00 86.06 72 GLN A O 1
ATOM 573 N N . PHE A 1 73 ? 3.987 -4.688 -16.361 1.00 87.75 73 PHE A N 1
ATOM 574 C CA . PHE A 1 73 ? 3.760 -4.277 -14.978 1.00 87.75 73 PHE A CA 1
ATOM 575 C C . PHE A 1 73 ? 3.049 -5.365 -14.158 1.00 87.75 73 PHE A C 1
ATOM 577 O O . PHE A 1 73 ? 3.500 -5.710 -13.063 1.00 87.75 73 PHE A O 1
ATOM 584 N N . PHE A 1 74 ? 1.964 -5.944 -14.684 1.00 85.62 74 PHE A N 1
ATOM 585 C CA . PHE A 1 74 ? 1.223 -7.004 -13.990 1.00 85.62 74 PHE A CA 1
ATOM 586 C C . PHE A 1 74 ? 2.095 -8.240 -13.733 1.00 85.62 74 PHE A C 1
ATOM 588 O O . PHE A 1 74 ? 2.048 -8.801 -12.633 1.00 85.62 74 PHE A O 1
ATOM 595 N N . ASP A 1 75 ? 2.932 -8.623 -14.698 1.00 85.75 75 ASP A N 1
ATOM 596 C CA . ASP A 1 75 ? 3.875 -9.732 -14.545 1.00 85.75 75 ASP A CA 1
ATOM 597 C C . ASP A 1 75 ? 4.981 -9.424 -13.525 1.00 85.75 75 ASP A C 1
ATOM 599 O O . ASP A 1 75 ? 5.261 -10.248 -12.643 1.00 85.75 75 ASP A O 1
ATOM 603 N N . ASP A 1 76 ? 5.577 -8.230 -13.594 1.00 89.50 76 ASP A N 1
ATOM 604 C CA . ASP A 1 76 ? 6.638 -7.790 -12.684 1.00 89.50 76 ASP A CA 1
ATOM 605 C C . ASP A 1 76 ? 6.166 -7.759 -11.230 1.00 89.50 76 ASP A C 1
ATOM 607 O O . ASP A 1 76 ? 6.873 -8.223 -10.322 1.00 89.50 76 ASP A O 1
ATOM 611 N N . PHE A 1 77 ? 4.952 -7.253 -11.016 1.00 89.81 77 PHE A N 1
ATOM 612 C CA . PHE A 1 77 ? 4.357 -7.120 -9.698 1.00 89.81 77 PHE A CA 1
ATOM 613 C C . PHE A 1 77 ? 3.596 -8.356 -9.253 1.00 89.81 77 PHE A C 1
ATOM 615 O O . PHE A 1 77 ? 3.131 -8.350 -8.122 1.00 89.81 77 PHE A O 1
ATOM 622 N N . ARG A 1 78 ? 3.486 -9.432 -10.045 1.00 88.19 78 ARG A N 1
ATOM 623 C CA . ARG A 1 78 ? 2.679 -10.631 -9.730 1.00 88.19 78 ARG A CA 1
ATOM 624 C C . ARG A 1 78 ? 2.864 -11.158 -8.300 1.00 88.19 78 ARG A C 1
ATOM 626 O O . ARG A 1 78 ? 1.881 -11.460 -7.632 1.00 88.19 78 ARG A O 1
ATOM 633 N N . LYS A 1 79 ? 4.105 -11.183 -7.804 1.00 90.19 79 LYS A N 1
ATOM 634 C CA . LYS A 1 79 ? 4.474 -11.674 -6.459 1.00 90.19 79 LYS A CA 1
ATOM 635 C C . LYS A 1 79 ? 4.459 -10.604 -5.357 1.00 90.19 79 LYS A C 1
ATOM 637 O O . LYS A 1 79 ? 4.957 -10.853 -4.265 1.00 90.19 79 LYS A O 1
ATOM 642 N N . PHE A 1 80 ? 3.951 -9.400 -5.626 1.00 91.81 80 PHE A N 1
ATOM 643 C CA . PHE A 1 80 ? 4.005 -8.281 -4.680 1.00 91.81 80 PHE A CA 1
ATOM 644 C C . PHE A 1 80 ? 3.384 -8.625 -3.327 1.00 91.81 80 PHE A C 1
ATOM 646 O O . PHE A 1 80 ? 4.044 -8.489 -2.299 1.00 91.81 80 PHE A O 1
ATOM 653 N N . ALA A 1 81 ? 2.148 -9.127 -3.325 1.00 91.81 81 ALA A N 1
ATOM 654 C CA . ALA A 1 81 ? 1.457 -9.449 -2.086 1.00 91.81 81 ALA A CA 1
ATOM 655 C C . ALA A 1 81 ? 2.127 -10.604 -1.323 1.00 91.81 81 ALA A C 1
ATOM 657 O O . ALA A 1 81 ? 2.201 -10.530 -0.101 1.00 91.81 81 ALA A O 1
ATOM 658 N N . ASP A 1 82 ? 2.692 -11.602 -2.013 1.00 91.56 82 ASP A N 1
ATOM 659 C CA . ASP A 1 82 ? 3.481 -12.669 -1.377 1.00 91.56 82 ASP A CA 1
ATOM 660 C C . ASP A 1 82 ? 4.711 -12.102 -0.654 1.00 91.56 82 ASP A C 1
ATOM 662 O O . ASP A 1 82 ? 4.969 -12.430 0.504 1.00 91.56 82 ASP A O 1
ATOM 666 N N . VAL A 1 83 ? 5.471 -11.232 -1.332 1.00 92.00 83 VAL A N 1
ATOM 667 C CA . VAL A 1 83 ? 6.692 -10.623 -0.782 1.00 92.00 83 VAL A CA 1
ATOM 668 C C . VAL A 1 83 ? 6.362 -9.723 0.407 1.00 92.00 83 VAL A C 1
ATOM 670 O O . VAL A 1 83 ? 7.002 -9.836 1.454 1.00 92.00 83 VAL A O 1
ATOM 673 N N . ALA A 1 84 ? 5.343 -8.875 0.269 1.00 93.00 84 ALA A N 1
ATOM 674 C CA . ALA A 1 84 ? 4.897 -7.990 1.335 1.00 93.00 84 ALA A CA 1
ATOM 675 C C . ALA A 1 84 ? 4.352 -8.785 2.534 1.00 93.00 84 ALA A C 1
ATOM 677 O O . ALA A 1 84 ? 4.737 -8.525 3.670 1.00 93.00 84 ALA A O 1
ATOM 678 N N . ASN A 1 85 ? 3.526 -9.812 2.307 1.00 93.88 85 ASN A N 1
ATOM 679 C CA . ASN A 1 85 ? 2.996 -10.651 3.385 1.00 93.88 85 ASN A CA 1
ATOM 680 C C . ASN A 1 85 ? 4.073 -11.480 4.079 1.00 93.88 85 ASN A C 1
ATOM 682 O O . ASN A 1 85 ? 3.979 -11.670 5.289 1.00 93.88 85 ASN A O 1
ATOM 686 N N . TRP A 1 86 ? 5.092 -11.949 3.352 1.00 90.94 86 TRP A N 1
ATOM 687 C CA . TRP A 1 86 ? 6.258 -12.576 3.971 1.00 90.94 86 TRP A CA 1
ATOM 688 C C . TRP A 1 86 ? 6.949 -11.604 4.933 1.00 90.94 86 TRP A C 1
ATOM 690 O O . TRP A 1 86 ? 7.248 -11.985 6.059 1.00 90.94 86 TRP A O 1
ATOM 700 N N . TRP A 1 87 ? 7.130 -10.341 4.529 1.00 90.81 87 TRP A N 1
ATOM 701 C CA . TRP A 1 87 ? 7.691 -9.305 5.399 1.00 90.81 87 TRP A CA 1
ATOM 702 C C . TRP A 1 87 ? 6.797 -9.034 6.613 1.00 90.81 87 TRP A C 1
ATOM 704 O O . TRP A 1 87 ? 7.282 -9.000 7.738 1.00 90.81 87 TRP A O 1
ATOM 714 N N . PHE A 1 88 ? 5.486 -8.882 6.414 1.00 92.44 88 PHE A N 1
ATOM 715 C CA . PHE A 1 88 ? 4.541 -8.634 7.506 1.00 92.44 88 PHE A CA 1
ATOM 716 C C . PHE A 1 88 ? 4.465 -9.794 8.504 1.00 92.44 88 PHE A C 1
ATOM 718 O O . PHE A 1 88 ? 4.231 -9.560 9.686 1.00 92.44 88 PHE A O 1
ATOM 725 N N . ALA A 1 89 ? 4.632 -11.031 8.038 1.00 91.12 89 ALA A N 1
ATOM 726 C CA . ALA A 1 89 ? 4.576 -12.231 8.866 1.00 91.12 89 ALA A CA 1
ATOM 727 C C . ALA A 1 89 ? 5.917 -12.605 9.517 1.00 91.12 89 ALA A C 1
ATOM 729 O O . ALA A 1 89 ? 5.928 -13.503 10.356 1.00 91.12 89 ALA A O 1
ATOM 730 N N . ASP A 1 90 ? 7.018 -11.961 9.126 1.00 89.62 90 ASP A N 1
ATOM 731 C CA . ASP A 1 90 ? 8.341 -12.188 9.707 1.00 89.62 90 ASP A CA 1
ATOM 732 C C . ASP A 1 90 ? 8.319 -11.943 11.225 1.00 89.62 90 ASP A C 1
ATOM 734 O O . ASP A 1 90 ? 7.646 -11.023 11.693 1.00 89.62 90 ASP A O 1
ATOM 738 N N . GLU A 1 91 ? 9.034 -12.768 11.994 1.00 84.06 91 GLU A N 1
ATOM 739 C CA . GLU A 1 91 ? 9.005 -12.765 13.465 1.00 84.06 91 GLU A CA 1
ATOM 740 C C . GLU A 1 91 ? 9.347 -11.393 14.060 1.00 84.06 91 GLU A C 1
ATOM 742 O O . GLU A 1 91 ? 8.773 -11.003 15.076 1.00 84.06 91 GLU A O 1
ATOM 747 N N . TYR A 1 92 ? 10.224 -10.629 13.400 1.00 82.75 92 TYR A N 1
ATOM 748 C CA . TYR A 1 92 ? 10.616 -9.299 13.864 1.00 82.75 92 TYR A CA 1
ATOM 749 C C . TYR A 1 92 ? 9.534 -8.240 13.651 1.00 82.75 92 TYR A C 1
ATOM 751 O O . TYR A 1 92 ? 9.501 -7.253 14.383 1.00 82.75 92 TYR A O 1
ATOM 759 N N . ASN A 1 93 ? 8.659 -8.432 12.662 1.00 84.75 93 ASN A N 1
ATOM 760 C CA . ASN A 1 93 ? 7.578 -7.496 12.366 1.00 84.75 93 ASN A CA 1
ATOM 761 C C . ASN A 1 93 ? 6.266 -7.923 13.032 1.00 84.75 93 ASN A C 1
ATOM 763 O O . ASN A 1 93 ? 5.518 -7.066 13.493 1.00 84.75 93 ASN A O 1
ATOM 767 N N . ALA A 1 94 ? 5.972 -9.231 13.039 1.00 87.50 94 ALA A N 1
ATOM 768 C CA . ALA A 1 94 ? 4.776 -9.859 13.608 1.00 87.50 94 ALA A CA 1
ATOM 769 C C . ALA A 1 94 ? 3.471 -9.081 13.334 1.00 87.50 94 ALA A C 1
ATOM 771 O O . ALA A 1 94 ? 2.549 -9.046 14.154 1.00 87.50 94 ALA A O 1
ATOM 772 N N . SER A 1 95 ? 3.392 -8.438 12.166 1.00 92.06 95 SER A N 1
ATOM 773 C CA . SER A 1 95 ? 2.320 -7.513 11.837 1.00 92.06 95 SER A CA 1
ATOM 774 C C . SER A 1 95 ? 1.017 -8.274 11.648 1.00 92.06 95 SER A C 1
ATOM 776 O O . SER A 1 95 ? 0.982 -9.395 11.126 1.00 92.06 95 SER A O 1
ATOM 778 N N . ARG A 1 96 ? -0.085 -7.637 12.033 1.00 93.75 96 ARG A N 1
ATOM 779 C CA . ARG A 1 96 ? -1.443 -8.170 11.876 1.00 93.75 96 ARG A CA 1
ATOM 780 C C . ARG A 1 96 ? -2.034 -7.914 10.497 1.00 93.75 96 ARG A C 1
ATOM 782 O O . ARG A 1 96 ? -3.083 -8.471 10.164 1.00 93.75 96 ARG A O 1
ATOM 789 N N . PHE A 1 97 ? -1.370 -7.080 9.701 1.00 94.88 97 PHE A N 1
ATOM 790 C CA . PHE A 1 97 ? -1.836 -6.708 8.378 1.00 94.88 97 PHE A CA 1
ATOM 791 C C . PHE A 1 97 ? -1.529 -7.776 7.338 1.00 94.88 97 PHE A C 1
ATOM 793 O O . PHE A 1 97 ? -0.444 -8.359 7.321 1.00 94.88 97 PHE A O 1
ATOM 800 N N . ARG A 1 98 ? -2.479 -8.016 6.437 1.00 95.19 98 ARG A N 1
ATOM 801 C CA . ARG A 1 98 ? -2.313 -8.918 5.297 1.00 95.19 98 ARG A CA 1
ATOM 802 C C . ARG A 1 98 ? -2.915 -8.308 4.044 1.00 95.19 98 ARG A C 1
ATOM 804 O O . ARG A 1 98 ? -3.979 -7.695 4.088 1.00 95.19 98 ARG A O 1
ATOM 811 N N . LEU A 1 99 ? -2.244 -8.524 2.923 1.00 94.44 99 LEU A N 1
ATOM 812 C CA . LEU A 1 99 ? -2.735 -8.164 1.600 1.00 94.44 99 LEU A CA 1
ATOM 813 C C . LEU A 1 99 ? -3.345 -9.389 0.927 1.00 94.44 99 LEU A C 1
ATOM 815 O O . LEU A 1 99 ? -2.787 -10.484 0.995 1.00 94.44 99 LEU A O 1
ATOM 819 N N . GLN A 1 100 ? -4.478 -9.207 0.261 1.00 91.88 100 GLN A N 1
ATOM 820 C CA . GLN A 1 100 ? -5.073 -10.220 -0.609 1.00 91.88 100 GLN A CA 1
ATOM 821 C C . GLN A 1 100 ? -5.397 -9.612 -1.959 1.00 91.88 100 GLN A C 1
ATOM 823 O O . GLN A 1 100 ? -5.844 -8.470 -2.029 1.00 91.88 100 GLN A O 1
ATOM 828 N N . ASP A 1 101 ? -5.201 -10.383 -3.016 1.00 85.50 101 ASP A N 1
ATOM 829 C CA . ASP A 1 101 ? -5.443 -9.921 -4.375 1.00 85.50 101 ASP A CA 1
ATOM 830 C C . ASP A 1 101 ? -6.925 -9.659 -4.619 1.00 85.50 101 ASP A C 1
ATOM 832 O O . ASP A 1 101 ? -7.788 -10.458 -4.247 1.00 85.50 101 ASP A O 1
ATOM 836 N N . LEU A 1 102 ? -7.224 -8.509 -5.221 1.00 79.56 102 LEU A N 1
ATOM 837 C CA . LEU A 1 102 ? -8.547 -8.236 -5.764 1.00 79.56 102 LEU A CA 1
ATOM 838 C C . LEU A 1 102 ? -8.602 -8.715 -7.222 1.00 79.56 102 LEU A C 1
ATOM 840 O O . LEU A 1 102 ? -7.613 -8.570 -7.943 1.00 79.56 102 LEU A O 1
ATOM 844 N N . PRO A 1 103 ? -9.745 -9.264 -7.672 1.00 67.00 103 PRO A N 1
ATOM 845 C CA . PRO A 1 103 ? -9.893 -9.735 -9.044 1.00 67.00 103 PRO A CA 1
ATOM 846 C C . PRO A 1 103 ? -9.735 -8.598 -10.068 1.00 67.00 103 PRO A C 1
ATOM 848 O O . PRO A 1 103 ? -10.076 -7.443 -9.782 1.00 67.00 103 PRO A O 1
ATOM 851 N N . ASP A 1 104 ? -9.278 -8.967 -11.275 1.00 55.66 104 ASP A N 1
ATOM 852 C CA . ASP A 1 104 ? -8.978 -8.115 -12.450 1.00 55.66 104 ASP A CA 1
ATOM 853 C C . ASP A 1 104 ? -10.047 -7.060 -12.777 1.00 55.66 104 ASP A C 1
ATOM 855 O O . ASP A 1 104 ? -9.778 -6.009 -13.353 1.00 55.66 104 ASP A O 1
ATOM 859 N N . GLU A 1 105 ? -11.298 -7.338 -12.425 1.00 52.03 105 GLU A N 1
ATOM 860 C CA . GLU A 1 105 ? -12.442 -6.482 -12.723 1.00 52.03 105 GLU A CA 1
ATOM 861 C C . GLU A 1 105 ? -12.497 -5.221 -11.852 1.00 52.03 105 GLU A C 1
ATOM 863 O O . GLU A 1 105 ? -13.345 -4.341 -12.067 1.00 52.03 105 GLU A O 1
ATOM 868 N N . THR A 1 106 ? -11.610 -5.118 -10.861 1.00 52.16 106 THR A N 1
ATOM 869 C CA . THR A 1 106 ? -11.545 -3.995 -9.931 1.00 52.16 106 THR A CA 1
ATOM 870 C C . THR A 1 106 ? -10.674 -2.885 -10.513 1.00 52.16 106 THR A C 1
ATOM 872 O O . THR A 1 106 ? -9.522 -2.713 -10.130 1.00 52.16 106 THR A O 1
ATOM 875 N N . LEU A 1 107 ? -11.251 -2.122 -11.447 1.00 53.19 107 LEU A N 1
ATOM 876 C CA . LEU A 1 107 ? -10.689 -0.868 -11.958 1.00 53.19 107 LEU A CA 1
ATOM 877 C C . LEU A 1 107 ? -10.139 0.016 -10.832 1.00 53.19 107 LEU A C 1
ATOM 879 O O . LEU A 1 107 ? -10.665 0.008 -9.705 1.00 53.19 107 LEU A O 1
ATOM 883 N N . SER A 1 108 ? -9.097 0.774 -11.175 1.00 54.28 108 SER A N 1
ATOM 884 C CA . SER A 1 108 ? -8.527 1.793 -10.303 1.00 54.28 108 SER A CA 1
ATOM 885 C C . SER A 1 108 ? -9.617 2.728 -9.781 1.00 54.28 108 SER A C 1
ATOM 887 O O . SER A 1 108 ? -10.507 3.136 -10.534 1.00 54.28 108 SER A O 1
ATOM 889 N N . LEU A 1 109 ? -9.570 3.058 -8.489 1.00 48.28 109 LEU A N 1
ATOM 890 C CA . LEU A 1 109 ? -10.435 4.109 -7.930 1.00 48.28 109 LEU A CA 1
ATOM 891 C C . LEU A 1 109 ? -9.942 5.515 -8.301 1.00 48.28 109 LEU A C 1
ATOM 893 O O . LEU A 1 109 ? -10.703 6.479 -8.191 1.00 48.28 109 LEU A O 1
ATOM 897 N N . ASN A 1 110 ? -8.704 5.623 -8.787 1.00 47.84 110 ASN A N 1
ATOM 898 C CA . ASN A 1 110 ? -8.037 6.872 -9.104 1.00 47.84 110 ASN A CA 1
ATOM 899 C C . ASN A 1 110 ? -7.973 7.065 -10.618 1.00 47.84 110 ASN A C 1
ATOM 901 O O . ASN A 1 110 ? -6.999 6.725 -11.283 1.00 47.84 110 ASN A O 1
ATOM 905 N N . VAL A 1 111 ? -9.023 7.665 -11.174 1.00 47.38 111 VAL A N 1
ATOM 906 C CA . VAL A 1 111 ? -8.955 8.204 -12.535 1.00 47.38 111 VAL A CA 1
ATOM 907 C C . VAL A 1 111 ? -8.033 9.423 -12.494 1.00 47.38 111 VAL A C 1
ATOM 909 O O . VAL A 1 111 ? -8.380 10.434 -11.879 1.00 47.38 111 VAL A O 1
ATOM 912 N N . ARG A 1 112 ? -6.861 9.356 -13.136 1.00 50.97 112 ARG A N 1
ATOM 913 C CA . ARG A 1 112 ? -6.060 10.564 -13.371 1.00 50.97 112 ARG A CA 1
ATOM 914 C C . ARG A 1 112 ? -6.759 11.346 -14.476 1.00 50.97 112 ARG A C 1
ATOM 916 O O . ARG A 1 112 ? -6.929 10.838 -15.580 1.00 50.97 112 ARG A O 1
ATOM 923 N N . HIS A 1 113 ? -7.209 12.559 -14.161 1.00 41.88 113 HIS A N 1
ATOM 924 C CA . HIS A 1 113 ? -7.987 13.378 -15.095 1.00 41.88 113 HIS A CA 1
ATOM 925 C C . HIS A 1 113 ? -7.264 13.660 -16.420 1.00 41.88 113 HIS A C 1
ATOM 927 O O . HIS A 1 113 ? -7.945 13.853 -17.423 1.00 41.88 113 HIS A O 1
ATOM 933 N N . ASP A 1 114 ? -5.931 13.597 -16.434 1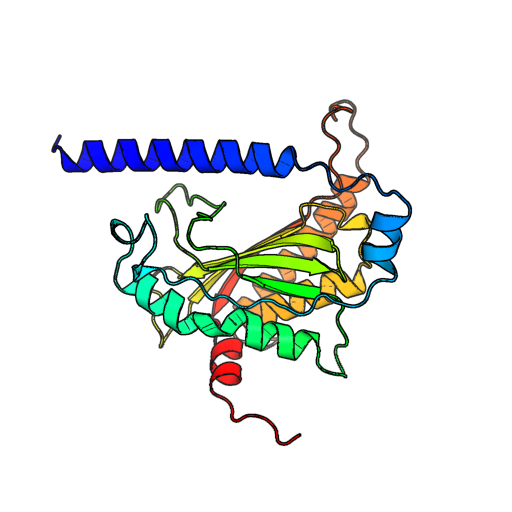.00 43.91 114 ASP A N 1
ATOM 934 C CA . ASP A 1 114 ? -5.120 13.942 -17.603 1.00 43.91 114 ASP A CA 1
ATOM 935 C C . ASP A 1 114 ? -4.716 12.729 -18.468 1.00 43.91 114 ASP A C 1
ATOM 937 O O . ASP A 1 114 ? -4.443 12.906 -19.651 1.00 43.91 114 ASP A O 1
ATOM 941 N N . ASP A 1 115 ? -4.750 11.501 -17.927 1.00 48.25 115 ASP A N 1
ATOM 942 C CA . ASP A 1 115 ? -4.185 10.296 -18.577 1.00 48.25 115 ASP A CA 1
ATOM 943 C C . ASP A 1 115 ? -5.186 9.131 -18.734 1.00 48.25 115 ASP A C 1
ATOM 945 O O . ASP A 1 115 ? -4.847 8.069 -19.257 1.00 48.25 115 ASP A O 1
ATOM 949 N N . GLY A 1 116 ? -6.440 9.311 -18.306 1.00 51.25 116 GLY A N 1
ATOM 950 C CA . GLY A 1 116 ? -7.459 8.262 -18.359 1.00 51.25 116 GLY A CA 1
ATOM 951 C C . GLY A 1 116 ? -7.338 7.229 -17.223 1.00 51.25 116 GLY A C 1
ATOM 952 O O . GLY A 1 116 ? -6.704 7.488 -16.197 1.00 51.25 116 GLY A O 1
ATOM 953 N N . PRO A 1 117 ? -8.021 6.075 -17.332 1.00 54.28 117 PRO A N 1
ATOM 954 C CA . PRO A 1 117 ? -7.943 5.011 -16.333 1.00 54.28 117 PRO A CA 1
ATOM 955 C C . PRO A 1 117 ? -6.527 4.416 -16.308 1.00 54.28 117 PRO A C 1
ATOM 957 O O . PRO A 1 117 ? -6.075 3.866 -17.309 1.00 54.28 117 PRO A O 1
ATOM 960 N N . SER A 1 118 ? -5.834 4.470 -15.169 1.00 60.16 118 SER A N 1
ATOM 961 C CA . SER A 1 118 ? -4.615 3.680 -14.990 1.00 60.16 118 SER A CA 1
ATOM 962 C C . SER A 1 118 ? -4.989 2.247 -14.606 1.00 60.16 118 SER A C 1
ATOM 964 O O . SER A 1 118 ? -5.824 2.014 -13.727 1.00 60.16 118 SER A O 1
ATOM 966 N N . PHE A 1 119 ? -4.384 1.258 -15.269 1.00 71.50 119 PHE A N 1
ATOM 967 C CA . PHE A 1 119 ? -4.536 -0.141 -14.871 1.00 71.50 119 PHE A CA 1
ATOM 968 C C . PHE A 1 119 ? -3.395 -0.520 -13.937 1.00 71.50 119 PHE A C 1
ATOM 970 O O . PHE A 1 119 ? -2.222 -0.454 -14.295 1.00 71.50 119 PHE A O 1
ATOM 977 N N . GLY A 1 120 ? -3.750 -0.917 -12.722 1.00 78.19 120 GLY A N 1
ATOM 978 C CA . GLY A 1 120 ? -2.807 -1.301 -11.686 1.00 78.19 120 GLY A CA 1
ATOM 979 C C . GLY A 1 120 ? -3.258 -2.550 -10.946 1.00 78.19 120 GLY A C 1
ATOM 980 O O . GLY A 1 120 ? -4.376 -3.042 -11.108 1.00 78.19 120 GLY A O 1
ATOM 981 N N . ARG A 1 121 ? -2.378 -3.056 -10.091 1.00 84.44 121 ARG A N 1
ATOM 982 C CA . ARG A 1 121 ? -2.688 -4.150 -9.183 1.00 84.44 121 ARG A CA 1
ATOM 983 C C . ARG A 1 121 ? -3.391 -3.615 -7.950 1.00 84.44 121 ARG A C 1
ATOM 985 O O . ARG A 1 121 ? -2.904 -2.695 -7.302 1.00 84.44 121 ARG A O 1
ATOM 992 N N . SER A 1 122 ? -4.523 -4.225 -7.621 1.00 86.06 122 SER A N 1
ATOM 993 C CA . SER A 1 122 ? -5.323 -3.880 -6.451 1.00 86.06 122 SER A CA 1
ATOM 994 C C . SER A 1 122 ? -5.322 -5.012 -5.435 1.00 86.06 122 SER A C 1
ATOM 996 O O . SER A 1 122 ? -5.430 -6.186 -5.790 1.00 86.06 122 SER A O 1
ATOM 998 N N . PHE A 1 123 ? -5.266 -4.645 -4.162 1.00 88.69 123 PHE A N 1
ATOM 999 C CA . PHE A 1 123 ? -5.230 -5.560 -3.034 1.00 88.69 123 PHE A CA 1
ATOM 1000 C C . PHE A 1 123 ? -6.229 -5.105 -1.973 1.00 88.69 123 PHE A C 1
ATOM 1002 O O . PHE A 1 123 ? -6.326 -3.920 -1.665 1.00 88.69 123 PHE A O 1
ATOM 1009 N N . SER A 1 124 ? -6.958 -6.039 -1.374 1.00 90.94 124 SER A N 1
ATOM 1010 C CA . SER A 1 124 ? -7.664 -5.784 -0.121 1.00 90.94 124 SER A CA 1
ATOM 1011 C C . SER A 1 124 ? -6.679 -5.816 1.037 1.00 90.94 124 SER A C 1
ATOM 1013 O O . SER A 1 124 ? -5.865 -6.736 1.140 1.00 90.94 124 SER A O 1
ATOM 1015 N N . ILE A 1 125 ? -6.799 -4.838 1.927 1.00 92.69 125 ILE A N 1
ATOM 1016 C CA . ILE A 1 125 ? -6.038 -4.764 3.170 1.00 92.69 125 ILE A CA 1
ATOM 1017 C C . ILE A 1 125 ? -6.886 -5.390 4.271 1.00 92.69 125 ILE A C 1
ATOM 1019 O O . ILE A 1 125 ? -8.019 -4.968 4.518 1.00 92.69 125 ILE A O 1
ATOM 1023 N N . TYR A 1 126 ? -6.327 -6.390 4.938 1.00 92.75 126 TYR A N 1
ATOM 1024 C CA . TYR A 1 126 ? -6.898 -7.016 6.119 1.00 92.75 126 TYR A CA 1
ATOM 1025 C C . TYR A 1 126 ? -6.076 -6.653 7.346 1.00 92.75 126 TYR A C 1
ATOM 1027 O O . TYR A 1 126 ? -4.851 -6.674 7.283 1.00 92.75 126 TYR A O 1
ATOM 1035 N N . TYR A 1 127 ? -6.749 -6.389 8.461 1.00 91.50 127 TYR A N 1
ATOM 1036 C CA . TYR A 1 127 ? -6.162 -6.398 9.795 1.00 91.50 127 TYR A CA 1
ATOM 1037 C C . TYR A 1 127 ? -6.795 -7.548 10.573 1.00 91.50 127 TYR A C 1
ATOM 1039 O O . TYR A 1 127 ? -8.022 -7.610 10.715 1.00 91.50 127 TYR A O 1
ATOM 1047 N N . ASN A 1 128 ? -5.969 -8.487 11.037 1.00 92.25 128 ASN A N 1
ATOM 1048 C CA . ASN A 1 128 ? -6.438 -9.764 11.565 1.00 92.25 128 ASN A CA 1
ATOM 1049 C C . ASN A 1 128 ? -7.395 -10.452 10.579 1.00 92.25 128 ASN A C 1
ATOM 1051 O O . ASN A 1 128 ? -6.973 -10.833 9.486 1.00 92.25 128 ASN A O 1
ATOM 1055 N N . GLN A 1 129 ? -8.678 -10.570 10.931 1.00 89.75 129 GLN A N 1
ATOM 1056 C CA . GLN A 1 129 ? -9.714 -11.204 10.108 1.00 89.75 129 GLN A CA 1
ATOM 1057 C C . GLN A 1 129 ? -10.642 -10.207 9.401 1.00 89.75 129 GLN A C 1
ATOM 1059 O O . GLN A 1 129 ? -11.571 -10.614 8.703 1.00 89.75 129 GLN A O 1
ATOM 1064 N N . THR A 1 130 ? -10.406 -8.905 9.569 1.00 88.12 130 THR A N 1
ATOM 1065 C CA . THR A 1 130 ? -11.301 -7.847 9.091 1.00 88.12 130 THR A CA 1
ATOM 1066 C C . THR A 1 130 ? -10.695 -7.144 7.886 1.00 88.12 130 THR A C 1
ATOM 1068 O O . THR A 1 130 ? -9.559 -6.681 7.950 1.00 88.12 130 THR A O 1
ATOM 1071 N N . ARG A 1 131 ? -11.449 -7.033 6.786 1.00 88.94 131 ARG A N 1
ATOM 1072 C CA . ARG A 1 131 ? -11.075 -6.169 5.657 1.00 88.94 131 ARG A CA 1
ATOM 1073 C C . ARG A 1 131 ? -11.238 -4.714 6.094 1.00 88.94 131 ARG A C 1
ATOM 1075 O O . ARG A 1 131 ? -12.348 -4.309 6.422 1.00 88.94 131 ARG A O 1
ATOM 1082 N N . VAL A 1 132 ? -10.146 -3.958 6.096 1.00 87.62 132 VAL A N 1
ATOM 1083 C CA . VAL A 1 132 ? -10.099 -2.568 6.586 1.00 87.62 132 VAL A CA 1
ATOM 1084 C C . VAL A 1 132 ? -9.881 -1.546 5.477 1.00 87.62 132 VAL A C 1
ATOM 1086 O O . VAL A 1 132 ? -10.119 -0.363 5.691 1.00 87.62 132 VAL A O 1
ATOM 1089 N N . GLY A 1 133 ? -9.452 -1.983 4.291 1.00 88.81 133 GLY A N 1
ATOM 1090 C CA . GLY A 1 133 ? -9.175 -1.051 3.208 1.00 88.81 133 GLY A CA 1
ATOM 1091 C C . GLY A 1 133 ? -8.709 -1.694 1.911 1.00 88.81 133 GLY A C 1
ATOM 1092 O O . GLY A 1 133 ? -8.907 -2.894 1.666 1.00 88.81 133 GLY A O 1
ATOM 1093 N N . ARG A 1 134 ? -8.063 -0.876 1.086 1.00 89.75 134 ARG A N 1
ATOM 1094 C CA . ARG A 1 134 ? -7.549 -1.222 -0.234 1.00 89.75 134 ARG A CA 1
ATOM 1095 C C . ARG A 1 134 ? -6.189 -0.570 -0.480 1.00 89.75 134 ARG A C 1
ATOM 1097 O O . ARG A 1 134 ? -5.953 0.574 -0.117 1.00 89.75 134 ARG A O 1
ATOM 1104 N N . LEU A 1 135 ? -5.307 -1.318 -1.128 1.00 90.88 135 LEU A N 1
ATOM 1105 C CA . LEU A 1 135 ? -4.045 -0.846 -1.683 1.00 90.88 135 LEU A CA 1
ATOM 1106 C C . LEU A 1 135 ? -4.115 -0.990 -3.198 1.00 90.88 135 LEU A C 1
ATOM 1108 O O . LEU A 1 135 ? -4.572 -2.011 -3.710 1.00 90.88 135 LEU A O 1
ATOM 1112 N N . GLU A 1 136 ? -3.619 0.001 -3.911 1.00 89.62 136 GLU A N 1
ATOM 1113 C CA . GLU A 1 136 ? -3.487 -0.018 -5.353 1.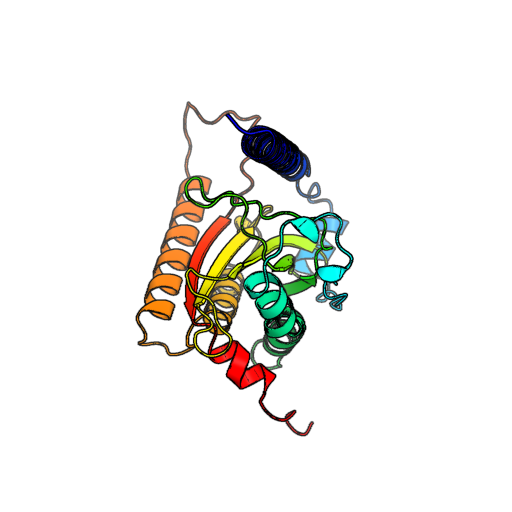00 89.62 136 GLU A CA 1
ATOM 1114 C C . GLU A 1 136 ? -2.094 0.451 -5.760 1.00 89.62 136 GLU A C 1
ATOM 1116 O O . GLU A 1 136 ? -1.569 1.420 -5.215 1.00 89.62 136 GLU A O 1
ATOM 1121 N N . ILE A 1 137 ? -1.501 -0.252 -6.721 1.00 89.81 137 ILE A N 1
ATOM 1122 C CA . ILE A 1 137 ? -0.204 0.081 -7.304 1.00 89.81 137 ILE A CA 1
ATOM 1123 C C . ILE A 1 137 ? -0.373 0.085 -8.816 1.00 89.81 137 ILE A C 1
ATOM 1125 O O . ILE A 1 137 ? -0.770 -0.928 -9.392 1.00 89.81 137 ILE A O 1
ATOM 1129 N N . SER A 1 138 ? -0.054 1.196 -9.465 1.00 87.75 138 SER A N 1
ATOM 1130 C CA . SER A 1 138 ? -0.137 1.351 -10.918 1.00 87.75 138 SER A CA 1
ATOM 1131 C C . SER A 1 138 ? 1.203 1.810 -11.498 1.00 87.75 138 SER A C 1
ATOM 1133 O O . SER A 1 138 ? 1.978 2.458 -10.786 1.00 87.75 138 SER A O 1
ATOM 1135 N N . PRO A 1 139 ? 1.490 1.511 -12.776 1.00 87.31 139 PRO A N 1
ATOM 1136 C CA . PRO A 1 139 ? 2.736 1.926 -13.405 1.00 87.31 139 PRO A CA 1
ATOM 1137 C C . PRO A 1 139 ? 2.869 3.453 -13.437 1.00 87.31 139 PRO A C 1
ATOM 1139 O O . PRO A 1 139 ? 1.904 4.182 -13.676 1.00 87.31 139 PRO A O 1
ATOM 1142 N N . GLY A 1 140 ? 4.089 3.917 -13.176 1.00 85.06 140 GLY A N 1
ATOM 1143 C CA . GLY A 1 140 ? 4.546 5.287 -13.347 1.00 85.06 140 GLY A CA 1
ATOM 1144 C C . GLY A 1 140 ? 4.558 5.726 -14.811 1.00 85.06 140 GLY A C 1
ATOM 1145 O O . GLY A 1 140 ? 4.494 4.900 -15.726 1.00 85.06 140 GLY A O 1
ATOM 1146 N N . HIS A 1 141 ? 4.696 7.031 -15.052 1.00 81.19 141 HIS A N 1
ATOM 1147 C CA . HIS A 1 141 ? 4.956 7.509 -16.408 1.00 81.19 141 HIS A CA 1
ATOM 1148 C C . HIS A 1 141 ? 6.317 6.977 -16.883 1.00 81.19 141 HIS A C 1
ATOM 1150 O O . HIS A 1 141 ? 7.328 7.203 -16.230 1.00 81.19 141 HIS A O 1
ATOM 1156 N N . GLY A 1 142 ? 6.351 6.259 -18.009 1.00 81.69 142 GLY A N 1
ATOM 1157 C CA . GLY A 1 142 ? 7.591 5.659 -18.516 1.00 81.69 142 GLY A CA 1
ATOM 1158 C C . GLY A 1 142 ? 8.054 4.405 -17.762 1.00 81.69 142 GLY A C 1
ATOM 1159 O O . GLY A 1 142 ? 9.244 4.086 -17.800 1.00 81.69 142 GLY A O 1
ATOM 1160 N N . TYR A 1 143 ? 7.138 3.690 -17.093 1.00 87.69 143 TYR A N 1
ATOM 1161 C CA . TYR A 1 143 ? 7.442 2.422 -16.424 1.00 87.69 143 TYR A CA 1
ATOM 1162 C C . TYR A 1 143 ? 8.170 1.439 -17.349 1.00 87.69 143 TYR A C 1
ATOM 1164 O O . TYR A 1 143 ? 7.729 1.154 -18.463 1.00 87.69 143 TYR A O 1
ATOM 1172 N N . THR A 1 144 ? 9.253 0.855 -16.841 1.00 89.25 144 THR A N 1
ATOM 1173 C CA . THR A 1 144 ? 9.911 -0.310 -17.443 1.00 89.25 144 THR A CA 1
ATOM 1174 C C . THR A 1 144 ? 10.413 -1.231 -16.336 1.00 89.25 144 THR A C 1
ATOM 1176 O O . THR A 1 144 ? 10.624 -0.797 -15.206 1.00 89.25 144 THR A O 1
ATOM 1179 N N . THR A 1 145 ? 10.724 -2.494 -16.645 1.00 88.31 145 THR A N 1
ATOM 1180 C CA . THR A 1 145 ? 11.392 -3.358 -15.654 1.00 88.31 145 THR A CA 1
ATOM 1181 C C . THR A 1 145 ? 12.713 -2.745 -15.162 1.00 88.31 145 THR A C 1
ATOM 1183 O O . THR A 1 145 ? 13.085 -2.970 -14.017 1.00 88.31 145 THR A O 1
ATOM 1186 N N . ALA A 1 146 ? 13.441 -1.971 -15.973 1.00 87.50 146 ALA A N 1
ATOM 1187 C CA . ALA A 1 146 ? 14.689 -1.329 -15.544 1.00 87.50 146 ALA A CA 1
ATOM 1188 C C . ALA A 1 146 ? 14.465 -0.083 -14.669 1.00 87.50 146 ALA A C 1
ATOM 1190 O O . ALA A 1 146 ? 15.294 0.194 -13.808 1.00 87.50 146 ALA A O 1
ATOM 1191 N N . ASN A 1 147 ? 13.351 0.624 -14.868 1.00 89.25 147 ASN A N 1
ATOM 1192 C CA . ASN A 1 147 ? 12.942 1.787 -14.086 1.00 89.25 147 ASN A CA 1
ATOM 1193 C C . ASN A 1 147 ? 11.521 1.568 -13.528 1.00 89.25 147 ASN A C 1
ATOM 1195 O O . ASN A 1 147 ? 10.543 1.978 -14.168 1.00 89.25 147 ASN A O 1
ATOM 1199 N N . PRO A 1 148 ? 11.383 0.867 -12.386 1.00 91.62 148 PRO A N 1
ATOM 1200 C CA . PRO A 1 148 ? 10.094 0.423 -11.866 1.00 91.62 148 PRO A CA 1
ATOM 1201 C C . PRO A 1 148 ? 9.378 1.531 -11.083 1.00 91.62 148 PRO A C 1
ATOM 1203 O O . PRO A 1 148 ? 9.023 1.355 -9.916 1.00 91.62 148 PRO A O 1
ATOM 1206 N N . GLU A 1 149 ? 9.191 2.687 -11.713 1.00 91.69 149 GLU A N 1
ATOM 1207 C CA . GLU A 1 149 ? 8.430 3.794 -11.137 1.00 91.69 149 GLU A CA 1
ATOM 1208 C C . GLU A 1 149 ? 6.957 3.423 -11.003 1.00 91.69 149 GLU A C 1
ATOM 1210 O O . GLU A 1 149 ? 6.340 2.924 -11.942 1.00 91.69 149 GLU A O 1
ATOM 1215 N N . VAL A 1 150 ? 6.372 3.681 -9.841 1.00 91.44 150 VAL A N 1
ATOM 1216 C CA . VAL A 1 150 ? 4.985 3.340 -9.542 1.00 91.44 150 VAL A CA 1
ATOM 1217 C C . VAL A 1 150 ? 4.273 4.459 -8.811 1.00 91.44 150 VAL A C 1
ATOM 1219 O O . VAL A 1 150 ? 4.852 5.196 -8.011 1.00 91.44 150 VAL A O 1
ATOM 1222 N N . TYR A 1 151 ? 2.972 4.530 -9.055 1.00 90.25 151 TYR A N 1
ATOM 1223 C CA . TYR A 1 151 ? 2.028 5.259 -8.226 1.00 90.25 151 TYR A CA 1
ATOM 1224 C C . TYR A 1 151 ? 1.402 4.282 -7.246 1.00 90.25 151 TYR A C 1
ATOM 1226 O O . TYR A 1 151 ? 0.932 3.217 -7.645 1.00 90.25 151 TYR A O 1
ATOM 1234 N N . THR A 1 152 ? 1.389 4.646 -5.969 1.00 91.31 152 THR A N 1
ATOM 1235 C CA . THR A 1 152 ? 0.750 3.857 -4.919 1.00 91.31 152 THR A CA 1
ATOM 1236 C C . THR A 1 152 ? -0.346 4.679 -4.269 1.00 91.31 152 THR A C 1
ATOM 1238 O O . THR A 1 152 ? -0.124 5.827 -3.883 1.00 91.31 152 THR A O 1
ATOM 1241 N N . SER A 1 153 ? -1.522 4.078 -4.129 1.00 90.00 153 SER A N 1
ATOM 1242 C CA . SER A 1 153 ? -2.654 4.648 -3.413 1.00 90.00 153 SER A CA 1
ATOM 1243 C C . SER A 1 153 ? -3.158 3.655 -2.379 1.00 90.00 153 SER A C 1
ATOM 1245 O O . SER A 1 153 ? -3.284 2.462 -2.651 1.00 90.00 153 SER A O 1
ATOM 1247 N N . LEU A 1 154 ? -3.411 4.142 -1.175 1.00 90.94 154 LEU A N 1
ATOM 1248 C CA . LEU A 1 154 ? -3.855 3.343 -0.052 1.00 90.94 154 LEU A CA 1
ATOM 1249 C C . LEU A 1 154 ? -5.032 4.042 0.611 1.00 90.94 154 LEU A C 1
ATOM 1251 O O . LEU A 1 154 ? -4.938 5.207 0.993 1.00 90.94 154 LEU A O 1
ATOM 1255 N N . GLU A 1 155 ? -6.111 3.293 0.770 1.00 89.06 155 GLU A N 1
ATOM 1256 C CA . GLU A 1 155 ? -7.352 3.739 1.388 1.00 89.06 155 GLU A CA 1
ATOM 1257 C C . GLU A 1 155 ? -7.669 2.796 2.554 1.00 89.06 155 GLU A C 1
ATOM 1259 O O . GLU A 1 155 ? -7.732 1.576 2.385 1.00 89.06 155 GLU A O 1
ATOM 1264 N N . ILE A 1 156 ? -7.840 3.340 3.757 1.00 88.19 156 ILE A N 1
ATOM 1265 C CA . ILE A 1 156 ? -8.415 2.633 4.905 1.00 88.19 156 ILE A CA 1
ATOM 1266 C C . ILE A 1 156 ? -9.842 3.146 5.052 1.00 88.19 156 ILE A C 1
ATOM 1268 O O . ILE A 1 156 ? -10.074 4.208 5.628 1.00 88.19 156 ILE A O 1
ATOM 1272 N N . ASP A 1 157 ? -10.777 2.379 4.496 1.00 76.88 157 ASP A N 1
ATOM 1273 C CA . ASP A 1 157 ? -12.207 2.704 4.417 1.00 76.88 157 ASP A CA 1
ATOM 1274 C C . ASP A 1 157 ? -12.887 2.649 5.789 1.00 76.88 157 ASP A C 1
ATOM 1276 O O . ASP A 1 157 ? -13.909 3.289 6.034 1.00 76.88 157 ASP A O 1
ATOM 1280 N N . PHE A 1 158 ? -12.342 1.836 6.694 1.00 66.88 158 PHE A N 1
ATOM 1281 C CA . PHE A 1 158 ? -12.946 1.590 7.988 1.00 66.88 158 PHE A CA 1
ATOM 1282 C C . PHE A 1 158 ? -11.927 1.694 9.108 1.00 66.88 158 PHE A C 1
ATOM 1284 O O . PHE A 1 158 ? -11.023 0.867 9.233 1.00 66.88 158 PHE A O 1
ATOM 1291 N N . GLY A 1 159 ? -12.171 2.651 10.005 1.00 67.44 159 GLY A N 1
ATOM 1292 C CA . GLY A 1 159 ? -11.703 2.514 11.368 1.00 67.44 159 GLY A CA 1
ATOM 1293 C C . GLY A 1 159 ? -10.203 2.673 11.531 1.00 67.44 159 GLY A C 1
ATOM 1294 O O . GLY A 1 159 ? -9.644 1.990 12.383 1.00 67.44 159 GLY A O 1
ATOM 1295 N N . ALA A 1 160 ? -9.555 3.596 10.806 1.00 75.12 160 ALA A N 1
ATOM 1296 C CA . ALA A 1 160 ? -8.165 3.954 11.109 1.00 75.12 160 ALA A CA 1
ATOM 1297 C C . ALA A 1 160 ? -7.999 4.332 12.596 1.00 75.12 160 ALA A C 1
ATOM 1299 O O . ALA A 1 160 ? -6.994 4.005 13.212 1.00 75.12 160 ALA A O 1
ATOM 1300 N N . ARG A 1 161 ? -9.044 4.912 13.207 1.00 74.00 161 ARG A N 1
ATOM 1301 C CA . ARG A 1 161 ? -9.148 5.193 14.653 1.00 74.00 161 ARG A CA 1
ATOM 1302 C C . ARG A 1 161 ? -9.225 3.967 15.573 1.00 74.00 161 ARG A C 1
ATOM 1304 O O . ARG A 1 161 ? -9.017 4.103 16.773 1.00 74.00 161 ARG A O 1
ATOM 1311 N N . PHE A 1 162 ? -9.588 2.797 15.049 1.00 77.50 162 PHE A N 1
ATOM 1312 C CA . PHE A 1 162 ? -9.625 1.533 15.798 1.00 77.50 162 PHE A CA 1
ATOM 1313 C C . PHE A 1 162 ? -8.315 0.748 15.684 1.00 77.50 162 PHE A C 1
ATOM 1315 O O . PHE A 1 162 ? -8.152 -0.260 16.377 1.00 77.50 162 PHE A O 1
ATOM 1322 N N . LEU A 1 163 ? -7.410 1.199 14.814 1.00 82.69 163 LEU A N 1
ATOM 1323 C CA . LEU A 1 163 ? -6.064 0.673 14.650 1.00 82.69 163 LEU A CA 1
ATOM 1324 C C . LEU A 1 163 ? -5.115 1.487 15.541 1.00 82.69 163 LEU A C 1
ATOM 1326 O O . LEU A 1 163 ? -5.289 2.696 15.706 1.00 82.69 163 LEU A O 1
ATOM 1330 N N . GLY A 1 164 ? -4.121 0.832 16.143 1.00 82.00 164 GLY A N 1
ATOM 1331 C CA . GLY A 1 164 ? -3.086 1.544 16.892 1.00 82.00 164 GLY A CA 1
ATOM 1332 C C . GLY A 1 164 ? -2.279 2.453 15.962 1.00 82.00 164 GLY A C 1
ATOM 1333 O O . GLY A 1 164 ? -1.984 2.060 14.834 1.00 82.00 164 GLY A O 1
ATOM 1334 N N . PHE A 1 165 ? -1.911 3.652 16.430 1.00 86.62 165 PHE A N 1
ATOM 1335 C CA . PHE A 1 165 ? -1.116 4.597 15.635 1.00 86.62 165 PHE A CA 1
ATOM 1336 C C . PHE A 1 165 ? 0.188 3.963 15.140 1.00 86.62 165 PHE A C 1
ATOM 1338 O O . PHE A 1 165 ? 0.466 4.022 13.945 1.00 86.62 165 PHE A O 1
ATOM 1345 N N . ASP A 1 166 ? 0.938 3.315 16.036 1.00 89.25 166 ASP A N 1
ATOM 1346 C CA . ASP A 1 166 ? 2.218 2.685 15.701 1.00 89.25 166 ASP A CA 1
ATOM 1347 C C . ASP A 1 166 ? 2.024 1.548 14.690 1.00 89.25 166 ASP A C 1
ATOM 1349 O O . ASP A 1 166 ? 2.664 1.541 13.647 1.00 89.25 166 ASP A O 1
ATOM 1353 N N . GLU A 1 167 ? 1.053 0.655 14.917 1.00 90.00 167 GLU A N 1
ATOM 1354 C CA . GLU A 1 167 ? 0.773 -0.465 14.007 1.00 90.00 167 GLU A CA 1
ATOM 1355 C C . GLU A 1 167 ? 0.375 0.003 12.600 1.00 90.00 167 GLU A C 1
ATOM 1357 O O . GLU A 1 167 ? 0.823 -0.563 11.599 1.00 90.00 167 GLU A O 1
ATOM 1362 N N . LEU A 1 168 ? -0.483 1.025 12.511 1.00 91.44 168 LEU A N 1
ATOM 1363 C CA . LEU A 1 168 ? -0.909 1.589 11.235 1.00 91.44 168 LEU A CA 1
ATOM 1364 C C . LEU A 1 168 ? 0.251 2.321 10.553 1.00 91.44 168 LEU A C 1
ATOM 1366 O O . LEU A 1 168 ? 0.482 2.117 9.364 1.00 91.44 168 LEU A O 1
ATOM 1370 N N . SER A 1 169 ? 1.001 3.135 11.295 1.00 92.38 169 SER A N 1
ATOM 1371 C CA . SER A 1 169 ? 2.187 3.833 10.797 1.00 92.38 169 SER A CA 1
ATOM 1372 C C . SER A 1 169 ? 3.222 2.849 10.252 1.00 92.38 169 SER A C 1
ATOM 1374 O O . SER A 1 169 ? 3.690 3.018 9.126 1.00 92.38 169 SER A O 1
ATOM 1376 N N . ASP A 1 170 ? 3.545 1.796 10.998 1.00 92.88 170 ASP A N 1
ATOM 1377 C CA . ASP A 1 170 ? 4.524 0.784 10.601 1.00 92.88 170 ASP A CA 1
ATOM 1378 C C . ASP A 1 170 ? 4.076 0.031 9.351 1.00 92.88 170 ASP A C 1
ATOM 1380 O O . ASP A 1 170 ? 4.875 -0.187 8.440 1.00 92.88 170 ASP A O 1
ATOM 1384 N N . PHE A 1 171 ? 2.786 -0.302 9.246 1.00 94.75 171 PHE A N 1
ATOM 1385 C CA . PHE A 1 171 ? 2.228 -0.894 8.032 1.00 94.75 171 PHE A CA 1
ATOM 1386 C C . PHE A 1 171 ? 2.363 0.033 6.816 1.00 94.75 171 PHE A C 1
ATOM 1388 O O . PHE A 1 171 ? 2.844 -0.402 5.768 1.00 94.75 171 PHE A O 1
ATOM 1395 N N . LEU A 1 172 ? 1.990 1.310 6.946 1.00 94.81 172 LEU A N 1
ATOM 1396 C CA . LEU A 1 172 ? 2.096 2.287 5.856 1.00 94.81 172 LEU A CA 1
ATOM 1397 C C . LEU A 1 172 ? 3.551 2.485 5.420 1.00 94.81 172 LEU A C 1
ATOM 1399 O O . LEU A 1 172 ? 3.840 2.494 4.222 1.00 94.81 172 LEU A O 1
ATOM 1403 N N . HIS A 1 173 ? 4.475 2.591 6.376 1.00 93.69 173 HIS A N 1
ATOM 1404 C CA . HIS A 1 173 ? 5.904 2.691 6.093 1.00 93.69 173 HIS A CA 1
ATOM 1405 C C . HIS A 1 173 ? 6.451 1.420 5.449 1.00 93.69 173 HIS A C 1
ATOM 1407 O O . HIS A 1 173 ? 7.244 1.516 4.516 1.00 93.69 173 HIS A O 1
ATOM 1413 N N . ALA A 1 174 ? 6.010 0.238 5.882 1.00 93.62 174 ALA A N 1
ATOM 1414 C CA . ALA A 1 174 ? 6.420 -1.021 5.277 1.00 93.62 174 ALA A CA 1
ATOM 1415 C C . ALA A 1 174 ? 5.927 -1.136 3.827 1.00 93.62 174 ALA A C 1
ATOM 1417 O O . ALA A 1 174 ? 6.689 -1.571 2.965 1.00 93.62 174 ALA A O 1
ATOM 1418 N N . VAL A 1 175 ? 4.699 -0.698 3.524 1.00 94.69 175 VAL A N 1
ATOM 1419 C CA . VAL A 1 175 ? 4.217 -0.602 2.136 1.00 94.69 175 VAL A CA 1
ATOM 1420 C C . VAL A 1 175 ? 5.069 0.388 1.345 1.00 94.69 175 VAL A C 1
ATOM 1422 O O . VAL A 1 175 ? 5.577 0.014 0.289 1.00 94.69 175 VAL A O 1
ATOM 1425 N N . ALA A 1 176 ? 5.292 1.601 1.868 1.00 93.75 176 ALA A N 1
ATOM 1426 C CA . ALA A 1 176 ? 6.139 2.606 1.223 1.00 93.75 176 ALA A CA 1
ATOM 1427 C C . ALA A 1 176 ? 7.533 2.056 0.912 1.00 93.75 176 ALA A C 1
ATOM 1429 O O . ALA A 1 176 ? 8.010 2.197 -0.204 1.00 93.75 176 ALA A O 1
ATOM 1430 N N . PHE A 1 177 ? 8.141 1.339 1.854 1.00 92.44 177 PHE A N 1
ATOM 1431 C CA . PHE A 1 177 ? 9.453 0.727 1.687 1.00 92.44 177 PHE A CA 1
ATOM 1432 C C . PHE A 1 177 ? 9.516 -0.279 0.527 1.00 92.44 177 PHE A C 1
ATOM 1434 O O . PHE A 1 177 ? 10.559 -0.412 -0.104 1.00 92.44 177 PHE A O 1
ATOM 1441 N N . HIS A 1 178 ? 8.416 -0.978 0.221 1.00 92.69 178 HIS A N 1
ATOM 1442 C CA . HIS A 1 178 ? 8.355 -1.935 -0.890 1.00 92.69 178 HIS A CA 1
ATOM 1443 C C . HIS A 1 178 ? 8.147 -1.279 -2.255 1.00 92.69 178 HIS A C 1
ATOM 1445 O O . HIS A 1 178 ? 8.559 -1.846 -3.266 1.00 92.69 178 HIS A O 1
ATOM 1451 N N . VAL A 1 179 ? 7.509 -0.113 -2.299 1.00 92.62 179 VAL A N 1
ATOM 1452 C CA . VAL A 1 179 ? 7.181 0.594 -3.550 1.00 92.62 179 VAL A CA 1
ATOM 1453 C C . VAL A 1 179 ? 8.098 1.793 -3.816 1.00 92.62 179 VAL A C 1
ATOM 1455 O O . VAL A 1 179 ? 7.911 2.504 -4.797 1.00 92.62 179 VAL A O 1
ATOM 1458 N N . THR A 1 180 ? 9.102 2.000 -2.965 1.00 91.50 180 THR A N 1
ATOM 1459 C CA . THR A 1 180 ? 10.194 2.964 -3.137 1.00 91.50 180 THR A CA 1
ATOM 1460 C C . THR A 1 180 ? 11.539 2.238 -3.175 1.00 91.50 180 THR A C 1
ATOM 1462 O O . THR A 1 180 ? 11.625 1.004 -3.077 1.00 91.50 180 THR A O 1
ATOM 1465 N N . THR A 1 181 ? 12.621 3.007 -3.303 1.00 86.12 181 THR A N 1
ATOM 1466 C CA . THR A 1 181 ? 13.992 2.480 -3.281 1.00 86.12 181 THR A CA 1
ATOM 1467 C C . THR A 1 181 ? 14.316 1.678 -2.010 1.00 86.12 181 THR A C 1
ATOM 1469 O O . THR A 1 181 ? 15.254 0.868 -2.000 1.00 86.12 181 THR A O 1
ATOM 1472 N N . GLY A 1 182 ? 13.544 1.879 -0.932 1.00 76.81 182 GLY A N 1
ATOM 1473 C CA . GLY A 1 182 ? 13.776 1.280 0.382 1.00 76.81 182 GLY A CA 1
ATOM 1474 C C . GLY A 1 182 ? 15.049 1.806 1.048 1.00 76.81 182 GLY A C 1
ATOM 1475 O O . GLY A 1 182 ? 15.669 1.120 1.859 1.00 76.81 182 GLY A O 1
ATOM 1476 N N . VAL A 1 183 ? 15.498 3.004 0.670 1.00 83.25 183 VAL A N 1
ATOM 1477 C CA . VAL A 1 183 ? 16.660 3.667 1.266 1.00 83.25 183 VAL A CA 1
ATOM 1478 C C . VAL A 1 183 ? 16.164 4.898 2.005 1.00 83.25 183 VAL A C 1
ATOM 1480 O O . VAL A 1 183 ? 15.522 5.762 1.413 1.00 83.25 183 VAL A O 1
ATOM 1483 N N . ALA A 1 184 ? 16.473 4.977 3.303 1.00 77.25 184 ALA A N 1
ATOM 1484 C CA . ALA A 1 184 ? 15.935 6.007 4.185 1.00 77.25 184 ALA A CA 1
ATOM 1485 C C . ALA A 1 184 ? 16.160 7.432 3.656 1.00 77.25 184 ALA A C 1
ATOM 1487 O O . ALA A 1 184 ? 15.261 8.254 3.767 1.00 77.25 184 ALA A O 1
ATOM 1488 N N . ASP A 1 185 ? 17.316 7.707 3.053 1.00 79.31 185 ASP A N 1
ATOM 1489 C CA . ASP A 1 185 ? 17.721 9.057 2.639 1.00 79.31 185 ASP A CA 1
ATOM 1490 C C . ASP A 1 185 ? 17.372 9.401 1.183 1.00 79.31 185 ASP A C 1
ATOM 1492 O O . ASP A 1 185 ? 17.645 10.512 0.730 1.00 79.31 185 ASP A O 1
ATOM 1496 N N . GLN A 1 186 ? 16.768 8.472 0.436 1.00 85.31 186 GLN A N 1
ATOM 1497 C CA . GLN A 1 186 ? 16.341 8.747 -0.934 1.00 85.31 186 GLN A CA 1
ATOM 1498 C C . GLN A 1 186 ? 15.079 9.611 -0.958 1.00 85.31 186 GLN A C 1
ATOM 1500 O O . GLN A 1 186 ? 14.194 9.507 -0.100 1.00 85.31 186 GLN A O 1
ATOM 1505 N N . SER A 1 187 ? 15.003 10.483 -1.963 1.00 85.75 187 SER A N 1
ATOM 1506 C CA . SER A 1 187 ? 13.943 11.487 -2.080 1.00 85.75 187 SER A CA 1
ATOM 1507 C C . SER A 1 1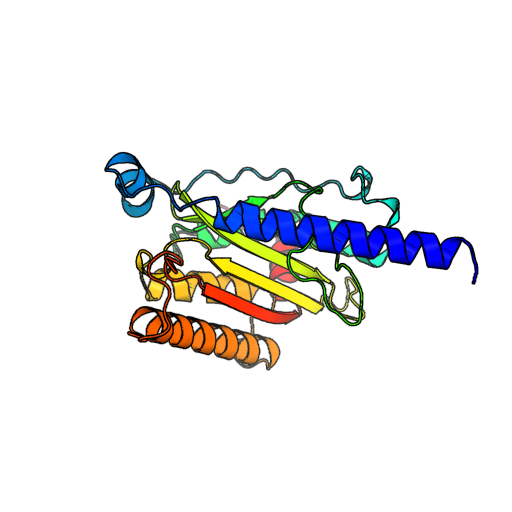87 ? 12.554 10.869 -2.234 1.00 85.75 187 SER A C 1
ATOM 1509 O O . SER A 1 187 ? 11.584 11.430 -1.721 1.00 85.75 187 SER A O 1
ATOM 1511 N N . ASP A 1 188 ? 12.447 9.709 -2.884 1.00 86.69 188 ASP A N 1
ATOM 1512 C CA . ASP A 1 188 ? 11.182 9.008 -3.096 1.00 86.69 188 ASP A CA 1
ATOM 1513 C C . ASP A 1 188 ? 10.606 8.459 -1.781 1.00 86.69 188 ASP A C 1
ATOM 1515 O O . ASP A 1 188 ? 9.453 8.733 -1.439 1.00 86.69 188 ASP A O 1
ATOM 1519 N N . TYR A 1 189 ? 11.428 7.788 -0.971 1.00 88.62 189 TYR A N 1
ATOM 1520 C CA . TYR A 1 189 ? 11.015 7.295 0.340 1.00 88.62 189 TYR A CA 1
ATOM 1521 C C . TYR A 1 189 ? 10.727 8.431 1.325 1.00 88.62 189 TYR A C 1
ATOM 1523 O O . TYR A 1 189 ? 9.728 8.377 2.040 1.00 88.62 189 TYR A O 1
ATOM 1531 N N . GLN A 1 190 ? 11.536 9.494 1.341 1.00 90.25 190 GLN A N 1
ATOM 1532 C CA . GLN A 1 190 ? 11.264 10.665 2.184 1.00 90.25 190 GLN A CA 1
ATOM 1533 C C . GLN A 1 190 ? 9.948 11.354 1.804 1.00 90.25 190 GLN A C 1
ATOM 1535 O O . GLN A 1 190 ? 9.162 11.705 2.684 1.00 90.25 190 GLN A O 1
ATOM 1540 N N . SER A 1 191 ? 9.659 11.472 0.507 1.00 90.38 191 SER A N 1
ATOM 1541 C CA . SER A 1 191 ? 8.377 12.005 0.031 1.00 90.38 191 SER A CA 1
ATOM 1542 C C . SER A 1 191 ? 7.208 11.122 0.476 1.00 90.38 191 SER A C 1
ATOM 1544 O O . SER A 1 191 ? 6.221 11.637 0.999 1.00 90.38 191 SER A O 1
ATOM 1546 N N . ALA A 1 192 ? 7.335 9.795 0.363 1.00 91.94 192 ALA A N 1
ATOM 1547 C CA . ALA A 1 192 ? 6.318 8.857 0.841 1.00 91.94 192 ALA A CA 1
ATOM 1548 C C . ALA A 1 192 ? 6.083 8.966 2.360 1.00 91.94 192 ALA A C 1
ATOM 1550 O O . ALA A 1 192 ? 4.935 9.007 2.803 1.00 91.94 192 ALA A O 1
ATOM 1551 N N . ARG A 1 193 ? 7.150 9.089 3.165 1.00 92.56 193 ARG A N 1
ATOM 1552 C CA . ARG A 1 193 ? 7.055 9.303 4.623 1.00 92.56 193 ARG A CA 1
ATOM 1553 C C . ARG A 1 193 ? 6.304 10.584 4.969 1.00 92.56 193 ARG A C 1
ATOM 1555 O O . ARG A 1 193 ? 5.441 10.563 5.844 1.00 92.56 193 ARG A O 1
ATOM 1562 N N . LEU A 1 194 ? 6.605 11.685 4.279 1.00 92.44 194 LEU A N 1
ATOM 1563 C CA . LEU A 1 194 ? 5.912 12.959 4.480 1.00 92.44 194 LEU A CA 1
ATOM 1564 C C . LEU A 1 194 ? 4.426 12.846 4.115 1.00 92.44 194 LEU A C 1
ATOM 1566 O O . LEU A 1 194 ? 3.580 13.312 4.880 1.00 92.44 194 LEU A O 1
ATOM 1570 N N . SER A 1 195 ? 4.094 12.171 3.009 1.00 92.81 195 SER A N 1
ATOM 1571 C CA . SER A 1 195 ? 2.703 11.886 2.631 1.00 92.81 195 SER A CA 1
ATOM 1572 C C . SER A 1 195 ? 1.968 11.073 3.699 1.00 92.81 195 SER A C 1
ATOM 1574 O O . SER A 1 195 ? 0.844 11.419 4.062 1.00 92.81 195 SER 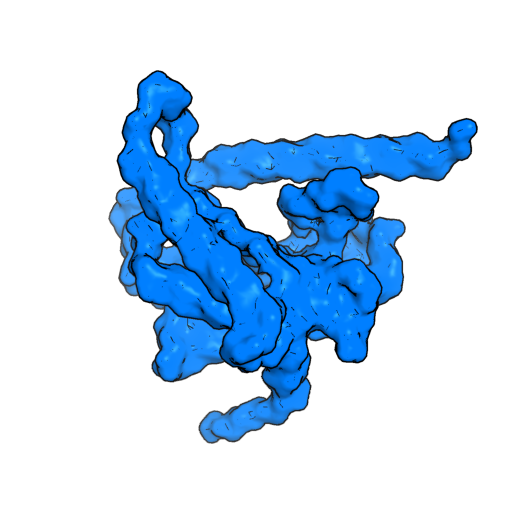A O 1
ATOM 1576 N N . ILE A 1 196 ? 2.603 10.029 4.245 1.00 93.75 196 ILE A N 1
ATOM 1577 C CA . ILE A 1 196 ? 2.043 9.199 5.325 1.00 93.75 196 ILE A CA 1
ATOM 1578 C C . ILE A 1 196 ? 1.792 10.038 6.582 1.00 93.75 196 ILE A C 1
ATOM 1580 O O . ILE A 1 196 ? 0.686 10.028 7.119 1.00 93.75 196 ILE A O 1
ATOM 1584 N N . GLN A 1 197 ? 2.789 10.802 7.036 1.00 92.88 197 GLN A N 1
ATOM 1585 C CA . GLN A 1 197 ? 2.667 11.645 8.229 1.00 92.88 197 GLN A CA 1
ATOM 1586 C C . GLN A 1 197 ? 1.594 12.721 8.067 1.00 92.88 197 GLN A C 1
ATOM 1588 O O . GLN A 1 197 ? 0.814 12.959 8.991 1.00 92.88 197 GLN A O 1
ATOM 1593 N N . SER A 1 198 ? 1.527 13.354 6.894 1.00 91.31 198 SER A N 1
ATOM 1594 C CA . SER A 1 198 ? 0.506 14.348 6.569 1.00 91.31 198 SER A CA 1
ATOM 1595 C C . SER A 1 198 ? -0.891 13.733 6.609 1.00 91.31 198 SER A C 1
ATOM 1597 O O . SER A 1 198 ? -1.782 14.288 7.248 1.00 91.31 198 SER A O 1
ATOM 1599 N N . ALA A 1 199 ? -1.073 12.557 6.008 1.00 90.19 199 ALA A N 1
ATOM 1600 C CA . ALA A 1 199 ? -2.357 11.873 5.971 1.00 90.19 199 ALA A CA 1
ATOM 1601 C C . ALA A 1 199 ? -2.808 11.363 7.348 1.00 90.19 199 ALA A C 1
ATOM 1603 O O . ALA A 1 199 ? -3.968 11.555 7.711 1.00 90.19 199 ALA A O 1
ATOM 1604 N N . LEU A 1 200 ? -1.906 10.776 8.144 1.00 90.50 200 LEU A N 1
ATOM 1605 C CA . LEU A 1 200 ? -2.196 10.368 9.524 1.00 90.50 200 LEU A CA 1
ATOM 1606 C C . LEU A 1 200 ? -2.588 11.574 10.383 1.00 90.50 200 LEU A C 1
ATOM 1608 O O . LEU A 1 200 ? -3.590 11.532 11.094 1.00 90.50 200 LEU A O 1
ATOM 1612 N N . THR A 1 201 ? -1.837 12.672 10.265 1.00 88.56 201 THR A N 1
ATOM 1613 C CA . THR A 1 201 ? -2.094 13.923 10.991 1.00 88.56 201 THR A CA 1
ATOM 1614 C C . THR A 1 201 ? -3.430 14.532 10.579 1.00 88.56 201 THR A C 1
ATOM 1616 O O . THR A 1 201 ? -4.232 14.905 11.430 1.00 88.56 201 THR A O 1
ATOM 1619 N N . LYS A 1 202 ? -3.703 14.604 9.273 1.00 85.25 202 LYS A N 1
ATOM 1620 C CA . LYS A 1 202 ? -4.981 15.082 8.745 1.00 85.25 202 LYS A CA 1
ATOM 1621 C C . LYS A 1 202 ? -6.137 14.227 9.259 1.00 85.25 202 LYS A C 1
ATOM 1623 O O . LYS A 1 202 ? -7.088 14.778 9.790 1.00 85.25 202 LYS A O 1
ATOM 1628 N N . THR A 1 203 ? -6.019 12.903 9.178 1.00 83.50 203 THR A N 1
ATOM 1629 C CA . THR A 1 203 ? -7.050 11.967 9.655 1.00 83.50 203 THR A CA 1
ATOM 1630 C C . THR A 1 203 ? -7.297 12.125 11.152 1.00 83.50 203 THR A C 1
ATOM 1632 O O . THR A 1 203 ? -8.441 12.085 11.597 1.00 83.50 203 THR A O 1
ATOM 1635 N N . LEU A 1 204 ? -6.245 12.345 11.947 1.00 83.25 204 LEU A N 1
ATOM 1636 C CA . LEU A 1 204 ? -6.374 12.660 13.368 1.00 83.25 204 LEU A CA 1
ATOM 1637 C C . LEU A 1 204 ? -7.220 13.927 13.570 1.00 83.25 204 LEU A C 1
ATOM 1639 O O . LEU A 1 204 ? -8.220 13.884 14.280 1.00 83.25 204 LEU A O 1
ATOM 1643 N N . TRP A 1 205 ? -6.851 15.034 12.922 1.00 80.25 205 TRP A N 1
ATOM 1644 C CA . TRP A 1 205 ? -7.547 16.316 13.073 1.00 80.25 205 TRP A CA 1
ATOM 1645 C C . TRP A 1 205 ? -8.971 16.306 12.522 1.00 80.25 205 TRP A C 1
ATOM 1647 O O . TRP A 1 205 ? -9.860 16.850 13.170 1.00 80.25 205 TRP A O 1
ATOM 1657 N N . ASP A 1 206 ? -9.201 15.658 11.381 1.00 76.75 206 ASP A N 1
ATOM 1658 C CA . ASP A 1 206 ? -10.528 15.517 10.780 1.00 76.75 206 ASP A CA 1
ATOM 1659 C C . ASP A 1 206 ? -11.461 14.718 11.709 1.00 76.75 206 ASP A C 1
ATOM 1661 O O . ASP A 1 206 ? -12.616 15.095 11.878 1.00 76.75 206 ASP A O 1
ATOM 1665 N N . ASN A 1 207 ? -10.953 13.697 12.415 1.00 70.88 207 ASN A N 1
ATOM 1666 C CA . ASN A 1 207 ? -11.730 12.950 13.415 1.00 70.88 207 ASN A CA 1
ATOM 1667 C C . ASN A 1 207 ? -12.049 13.749 14.691 1.00 70.88 207 ASN A C 1
ATOM 1669 O O . ASN A 1 207 ? -13.045 13.460 15.352 1.00 70.88 207 ASN A O 1
ATOM 1673 N N . TYR A 1 208 ? -11.204 14.710 15.075 1.00 69.00 208 TYR A N 1
ATOM 1674 C CA . TYR A 1 208 ? -11.464 15.600 16.217 1.00 69.00 208 TYR A CA 1
ATOM 1675 C C . TYR A 1 208 ? -12.287 16.834 15.840 1.00 69.00 208 TYR A C 1
ATOM 1677 O O . TYR A 1 208 ? -12.704 17.589 16.724 1.00 69.00 208 TYR A O 1
ATOM 1685 N N . ARG A 1 209 ? -12.505 17.075 14.544 1.00 65.44 209 ARG A N 1
ATOM 1686 C CA . ARG A 1 209 ? -13.227 18.247 14.070 1.00 65.44 209 ARG A CA 1
ATOM 1687 C C . ARG A 1 209 ? -14.699 18.129 14.449 1.00 65.44 209 ARG A C 1
ATOM 1689 O O . ARG A 1 209 ? -15.372 17.172 14.097 1.00 65.44 209 ARG A O 1
ATOM 1696 N N . VAL A 1 210 ? -15.200 19.149 15.136 1.00 60.59 210 VAL A N 1
ATOM 1697 C CA . VAL A 1 210 ? -16.632 19.354 15.352 1.00 60.59 210 VAL A CA 1
ATOM 1698 C C . VAL A 1 210 ? -17.035 20.543 14.489 1.00 60.59 210 VAL A C 1
ATOM 1700 O O . VAL A 1 210 ? -16.740 21.685 14.844 1.00 60.59 210 VAL A O 1
ATOM 1703 N N . SER A 1 211 ? -17.643 20.299 13.326 1.00 59.97 211 SER A N 1
ATOM 1704 C CA . SER A 1 211 ? -18.158 21.366 12.461 1.00 59.97 211 SER A CA 1
ATOM 1705 C C . SER A 1 211 ? -19.678 21.442 12.525 1.00 59.97 211 SER A C 1
ATOM 1707 O O . SER A 1 211 ? -20.375 20.438 12.455 1.00 59.97 211 SER A O 1
ATOM 1709 N N . GLN A 1 212 ? -20.207 22.664 12.541 1.00 53.12 212 GLN A N 1
ATOM 1710 C CA . GLN A 1 212 ? -21.640 22.932 12.364 1.00 53.12 212 GLN A CA 1
ATOM 1711 C C . GLN A 1 212 ? -22.170 22.557 10.965 1.00 53.12 212 GLN A C 1
ATOM 1713 O O . GLN A 1 212 ? -23.376 22.582 10.741 1.00 53.12 212 GLN A O 1
ATOM 1718 N N . TYR A 1 213 ? -21.268 22.263 10.022 1.00 58.44 213 TYR A N 1
ATOM 1719 C CA . TYR A 1 213 ? -21.579 21.821 8.660 1.00 58.44 213 TYR A CA 1
ATOM 1720 C C . TYR A 1 213 ? -21.369 20.318 8.455 1.00 58.44 213 TYR A C 1
ATOM 1722 O O . TYR A 1 213 ? -21.598 19.834 7.347 1.00 58.44 213 TYR A O 1
ATOM 1730 N N . ASP A 1 214 ? -20.891 19.591 9.472 1.00 57.00 214 ASP A N 1
ATOM 1731 C CA . ASP A 1 214 ? -20.771 18.141 9.363 1.00 57.00 214 ASP A CA 1
ATOM 1732 C C . ASP A 1 214 ? -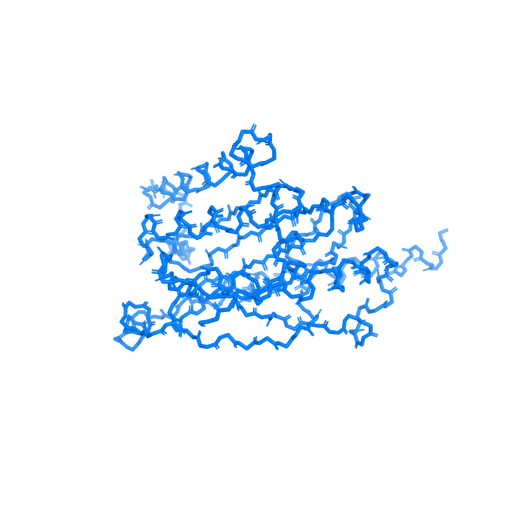22.187 17.561 9.398 1.00 57.00 214 ASP A C 1
ATOM 1734 O O . ASP A 1 214 ? -22.952 17.781 10.339 1.00 57.00 214 ASP A O 1
ATOM 1738 N N . ASN A 1 215 ? -22.563 16.874 8.321 1.00 52.75 215 ASN A N 1
ATOM 1739 C CA . ASN A 1 215 ? -23.841 16.195 8.244 1.00 52.75 215 ASN A CA 1
ATOM 1740 C C . ASN A 1 215 ? -23.767 14.963 9.162 1.00 52.75 215 ASN A C 1
ATOM 1742 O O . ASN A 1 215 ? -22.936 14.093 8.903 1.00 52.75 215 ASN A O 1
ATOM 1746 N N . PRO A 1 216 ? -24.586 14.854 10.221 1.00 50.22 216 PRO A N 1
ATOM 1747 C CA . PRO A 1 216 ? -24.523 13.721 11.147 1.00 50.22 216 PRO A CA 1
ATOM 1748 C C . PRO A 1 216 ? -24.803 12.365 10.477 1.00 50.22 216 PRO A C 1
ATOM 1750 O O . PRO A 1 216 ? -24.425 11.336 11.030 1.00 50.22 216 PRO A O 1
ATOM 1753 N N . ASP A 1 217 ? -25.418 12.363 9.289 1.00 50.03 217 ASP A N 1
ATOM 1754 C CA . ASP A 1 217 ? -25.652 11.161 8.480 1.00 50.03 217 ASP A CA 1
ATOM 1755 C C . ASP A 1 217 ? -24.434 10.742 7.626 1.00 50.03 217 ASP A C 1
ATOM 1757 O O . ASP A 1 217 ? -24.348 9.585 7.206 1.00 50.03 217 ASP A O 1
ATOM 1761 N N . ASP A 1 218 ? -23.473 11.646 7.391 1.00 53.03 218 ASP A N 1
ATOM 1762 C CA . ASP A 1 218 ? -22.179 11.332 6.774 1.00 53.03 218 ASP A CA 1
ATOM 1763 C C . ASP A 1 218 ? -21.202 10.907 7.878 1.00 53.03 218 ASP A C 1
ATOM 1765 O O . ASP A 1 218 ? -20.265 11.624 8.234 1.00 53.03 218 ASP A O 1
ATOM 1769 N N . GLU A 1 219 ? -21.438 9.731 8.464 1.00 53.62 219 GLU A N 1
ATOM 1770 C CA . GLU A 1 219 ? -20.537 9.152 9.460 1.00 53.62 219 GLU A CA 1
ATOM 1771 C C . GLU A 1 219 ? -19.163 8.875 8.823 1.00 53.62 219 GLU A C 1
ATOM 1773 O O . GLU A 1 219 ? -18.912 7.812 8.255 1.00 53.62 219 GLU A O 1
ATOM 1778 N N . GLN A 1 220 ? -18.241 9.832 8.915 1.00 57.22 220 GLN A N 1
ATOM 1779 C CA . GLN A 1 220 ? -16.841 9.615 8.567 1.00 57.22 220 GLN A CA 1
ATOM 1780 C C . GLN A 1 220 ? -16.218 8.733 9.654 1.00 57.22 220 GLN A C 1
ATOM 1782 O O . GLN A 1 220 ? -16.026 9.149 10.799 1.00 57.22 220 GLN A O 1
ATOM 1787 N N . TRP A 1 221 ? -15.907 7.479 9.316 1.00 60.81 221 TRP A N 1
ATOM 1788 C CA . TRP A 1 221 ? -15.383 6.495 10.274 1.00 60.81 221 TRP A CA 1
ATOM 1789 C C . TRP A 1 221 ? -13.867 6.601 10.513 1.00 60.81 221 TRP A C 1
ATOM 1791 O O . TRP A 1 221 ? -13.239 5.638 10.965 1.00 60.81 221 TRP A O 1
ATOM 1801 N N . GLY A 1 222 ? -13.289 7.775 10.249 1.00 67.56 222 GLY A N 1
ATOM 1802 C CA . GLY A 1 222 ? -11.847 7.994 10.222 1.00 67.56 222 GLY A CA 1
ATOM 1803 C C . GLY A 1 222 ? -11.204 7.351 9.001 1.00 67.56 222 GLY A C 1
ATOM 1804 O O . GLY A 1 222 ? -10.290 6.545 9.152 1.00 67.56 222 GLY A O 1
ATOM 1805 N N . GLU A 1 223 ? -11.724 7.668 7.814 1.00 79.62 223 GLU A N 1
ATOM 1806 C CA . GLU A 1 223 ? -11.140 7.248 6.540 1.00 79.62 223 GLU A CA 1
ATOM 1807 C C . GLU A 1 223 ? -9.732 7.844 6.396 1.00 79.62 223 GLU A C 1
ATOM 1809 O O . GLU A 1 223 ? -9.541 9.050 6.566 1.00 79.62 223 GLU A O 1
ATOM 1814 N N . LEU A 1 224 ? -8.747 7.007 6.071 1.00 86.56 224 LEU A N 1
ATOM 1815 C CA . LEU A 1 224 ? -7.379 7.444 5.788 1.00 86.56 224 LEU A CA 1
ATOM 1816 C C . LEU A 1 224 ? -7.079 7.187 4.317 1.00 86.56 224 LEU A C 1
ATOM 1818 O O . LEU A 1 224 ? -7.125 6.045 3.874 1.00 86.56 224 LEU A O 1
ATOM 1822 N N . ASN A 1 225 ? -6.688 8.235 3.596 1.00 88.50 225 ASN A N 1
ATOM 1823 C CA . ASN A 1 225 ? -6.242 8.131 2.211 1.00 88.50 225 ASN A CA 1
ATOM 1824 C C . ASN A 1 225 ? -4.806 8.635 2.096 1.00 88.50 225 ASN A C 1
ATOM 1826 O O . ASN A 1 225 ? -4.494 9.754 2.510 1.00 88.50 225 ASN A O 1
ATOM 1830 N N . VAL A 1 226 ? -3.939 7.810 1.523 1.00 90.12 226 VAL A N 1
ATOM 1831 C CA . VAL A 1 226 ? -2.526 8.108 1.300 1.00 90.12 226 VAL A CA 1
ATOM 1832 C C . VAL A 1 226 ? -2.207 7.825 -0.156 1.00 90.12 226 VAL A C 1
ATOM 1834 O O . VAL A 1 226 ? -2.631 6.818 -0.716 1.00 90.12 226 VAL A O 1
ATOM 1837 N N . SER A 1 227 ? -1.449 8.702 -0.802 1.00 90.38 227 SER A N 1
ATOM 1838 C CA . SER A 1 227 ? -0.908 8.423 -2.130 1.00 90.38 227 SER A CA 1
ATOM 1839 C C . SER A 1 227 ? 0.489 9.006 -2.264 1.00 90.38 227 SER A C 1
ATOM 1841 O O . SER A 1 227 ? 0.785 10.074 -1.722 1.00 90.38 227 SER A O 1
ATOM 1843 N N . PHE A 1 228 ? 1.361 8.277 -2.946 1.00 89.94 228 PHE A N 1
ATOM 1844 C CA . PHE A 1 228 ? 2.738 8.684 -3.203 1.00 89.94 228 PHE A CA 1
ATOM 1845 C C . PHE A 1 228 ? 3.315 7.911 -4.388 1.00 89.94 228 PHE A C 1
ATOM 1847 O O . PHE A 1 228 ? 2.781 6.885 -4.815 1.00 89.94 228 PHE A O 1
ATOM 1854 N N . ASN A 1 229 ? 4.429 8.424 -4.901 1.00 90.81 229 ASN A N 1
ATOM 1855 C CA . ASN A 1 229 ? 5.157 7.841 -6.018 1.00 90.81 229 ASN A CA 1
ATOM 1856 C C . ASN A 1 229 ? 6.473 7.282 -5.490 1.00 90.81 229 ASN A C 1
ATOM 1858 O O . ASN A 1 229 ? 7.036 7.828 -4.537 1.00 90.81 229 ASN A O 1
ATOM 1862 N N . GLY A 1 230 ? 6.983 6.240 -6.127 1.00 90.50 230 GLY A N 1
ATOM 1863 C CA . GLY A 1 230 ? 8.286 5.693 -5.783 1.00 90.50 230 GLY A CA 1
ATOM 1864 C C . GLY A 1 230 ? 8.832 4.774 -6.855 1.00 90.50 230 GLY A C 1
ATOM 1865 O O . GLY A 1 230 ? 8.137 4.443 -7.814 1.00 90.50 230 GLY A O 1
ATOM 1866 N N . THR A 1 231 ? 10.083 4.365 -6.683 1.00 92.56 231 THR A N 1
ATOM 1867 C CA . THR A 1 231 ? 10.732 3.390 -7.561 1.00 92.56 231 THR A CA 1
ATOM 1868 C C . THR A 1 231 ? 10.826 2.064 -6.825 1.00 92.56 231 THR A C 1
ATOM 1870 O O . THR A 1 231 ? 11.597 1.963 -5.883 1.00 92.56 231 THR A O 1
ATOM 1873 N N . ALA A 1 232 ? 10.083 1.030 -7.229 1.00 92.75 232 ALA A N 1
ATOM 1874 C CA . ALA A 1 232 ? 9.928 -0.228 -6.477 1.00 92.75 232 ALA A CA 1
ATOM 1875 C C . ALA A 1 232 ? 11.168 -1.162 -6.477 1.00 92.75 232 ALA A C 1
ATOM 1877 O O . ALA A 1 232 ? 11.056 -2.392 -6.552 1.00 92.75 232 ALA A O 1
ATOM 1878 N N . ASP A 1 233 ? 12.374 -0.602 -6.383 1.00 89.50 233 ASP A N 1
ATOM 1879 C CA . ASP A 1 233 ? 13.648 -1.320 -6.416 1.00 89.50 233 ASP A CA 1
ATOM 1880 C C . ASP A 1 233 ? 13.812 -2.275 -5.238 1.00 89.50 233 ASP A C 1
ATOM 1882 O O . ASP A 1 233 ? 14.390 -3.357 -5.390 1.00 89.50 233 ASP A O 1
ATOM 1886 N N . PHE A 1 234 ? 13.319 -1.906 -4.051 1.00 89.00 234 PHE A N 1
ATOM 1887 C CA . PHE A 1 234 ? 13.386 -2.796 -2.896 1.00 89.00 234 PHE A CA 1
ATOM 1888 C C . PHE A 1 234 ? 12.589 -4.078 -3.139 1.00 89.00 234 PHE A C 1
ATOM 1890 O O . PHE A 1 234 ? 13.127 -5.178 -2.971 1.00 89.00 234 PHE A O 1
ATOM 1897 N N . PHE A 1 235 ? 11.339 -3.950 -3.595 1.00 91.75 235 PHE A N 1
ATOM 1898 C CA . PHE A 1 235 ? 10.512 -5.098 -3.948 1.00 91.75 235 PHE A CA 1
ATOM 1899 C C . PHE A 1 235 ? 11.202 -5.981 -4.989 1.00 91.75 235 PHE A C 1
ATOM 1901 O O . PHE A 1 235 ? 11.292 -7.191 -4.781 1.00 91.75 235 PHE A O 1
ATOM 1908 N N . LYS A 1 236 ? 11.756 -5.402 -6.063 1.00 90.12 236 LYS A N 1
ATOM 1909 C CA . LYS A 1 236 ? 12.445 -6.184 -7.103 1.00 90.12 236 LYS A CA 1
ATOM 1910 C C . LYS A 1 236 ? 13.643 -6.950 -6.549 1.00 90.12 236 LYS A C 1
ATOM 1912 O O . LYS A 1 236 ? 13.731 -8.161 -6.744 1.00 90.12 236 LYS A O 1
ATOM 1917 N N . ARG A 1 237 ? 14.511 -6.289 -5.774 1.00 88.44 237 ARG A N 1
ATOM 1918 C CA . ARG A 1 237 ? 15.645 -6.952 -5.105 1.00 88.44 237 ARG A CA 1
ATOM 1919 C C . ARG A 1 237 ? 15.183 -8.089 -4.199 1.00 88.44 237 ARG A C 1
ATOM 1921 O O . ARG A 1 237 ? 15.794 -9.153 -4.194 1.00 88.44 237 ARG A O 1
ATOM 1928 N N . ARG A 1 238 ? 14.103 -7.889 -3.437 1.00 87.44 238 ARG A N 1
ATOM 1929 C CA . ARG A 1 238 ? 13.587 -8.898 -2.504 1.00 87.44 238 ARG A CA 1
ATOM 1930 C C . ARG A 1 238 ? 12.913 -10.075 -3.210 1.00 87.44 238 ARG A C 1
ATOM 1932 O O . ARG A 1 238 ? 13.071 -11.202 -2.737 1.00 87.44 238 ARG A O 1
ATOM 1939 N N . ARG A 1 239 ? 12.186 -9.815 -4.300 1.00 88.06 239 ARG A N 1
ATOM 1940 C CA . ARG A 1 239 ? 11.539 -10.806 -5.177 1.00 88.06 239 ARG A CA 1
ATOM 1941 C C . ARG A 1 239 ? 12.565 -11.736 -5.822 1.00 88.06 239 ARG A C 1
ATOM 1943 O O . ARG A 1 239 ? 12.306 -12.932 -5.925 1.00 88.06 239 ARG A O 1
ATOM 1950 N N . ASP A 1 240 ? 13.701 -11.174 -6.232 1.00 85.75 240 ASP A N 1
ATOM 1951 C CA . ASP A 1 240 ? 14.752 -11.884 -6.967 1.00 85.75 240 ASP A CA 1
ATOM 1952 C C . ASP A 1 240 ? 15.810 -12.510 -6.030 1.00 85.75 240 ASP A C 1
ATOM 1954 O O . ASP A 1 240 ? 16.626 -13.325 -6.460 1.00 85.75 240 ASP A O 1
ATOM 1958 N N . ALA A 1 241 ? 15.787 -12.172 -4.735 1.00 81.62 241 ALA A N 1
ATOM 1959 C CA . ALA A 1 241 ? 16.666 -12.765 -3.734 1.00 81.62 241 ALA A CA 1
ATOM 1960 C C . ALA A 1 241 ? 16.348 -14.259 -3.501 1.00 81.62 241 ALA A C 1
ATOM 1962 O O . ALA A 1 241 ? 15.173 -14.642 -3.459 1.00 81.62 241 ALA A O 1
ATOM 1963 N N . PRO A 1 242 ? 17.369 -15.111 -3.275 1.00 66.31 242 PRO A N 1
ATOM 1964 C CA . PRO A 1 242 ? 17.153 -16.514 -2.938 1.00 66.31 242 PRO A CA 1
ATOM 1965 C C . PRO A 1 242 ? 16.341 -16.641 -1.643 1.00 66.31 242 PRO A C 1
ATOM 1967 O O . PRO A 1 242 ? 16.456 -15.815 -0.731 1.00 66.31 242 PRO A O 1
ATOM 1970 N N . ALA A 1 243 ? 15.514 -17.686 -1.553 1.00 59.66 243 ALA A N 1
ATOM 1971 C CA . ALA A 1 243 ? 14.802 -18.000 -0.320 1.00 59.66 243 ALA A CA 1
ATOM 1972 C C . ALA A 1 243 ? 15.823 -18.168 0.816 1.00 59.66 243 ALA A C 1
ATOM 1974 O O . ALA A 1 243 ? 16.802 -18.900 0.661 1.00 59.66 243 ALA A O 1
ATOM 1975 N N . ARG A 1 244 ? 15.622 -17.470 1.943 1.00 54.72 244 ARG A N 1
ATOM 1976 C CA . ARG A 1 244 ? 16.457 -17.697 3.128 1.00 54.72 244 ARG A CA 1
ATOM 1977 C C . ARG A 1 244 ? 16.282 -19.164 3.547 1.00 54.72 244 ARG A C 1
ATOM 1979 O O . ARG A 1 244 ? 15.134 -19.616 3.573 1.00 54.72 244 ARG A O 1
ATOM 1986 N N . PRO A 1 245 ? 17.368 -19.904 3.835 1.00 40.34 245 PRO A N 1
ATOM 1987 C CA . PRO A 1 245 ? 17.237 -21.214 4.456 1.00 40.34 245 PRO A CA 1
ATOM 1988 C C . PRO A 1 245 ? 16.466 -21.044 5.770 1.00 40.34 245 PRO A C 1
ATOM 1990 O O . PRO A 1 245 ? 16.746 -20.111 6.526 1.00 40.34 245 PRO A O 1
ATOM 1993 N N . GLN A 1 246 ? 15.445 -21.882 5.946 1.00 40.19 246 GLN A N 1
ATOM 1994 C CA . GLN A 1 246 ? 14.650 -21.970 7.171 1.00 40.19 246 GLN A CA 1
ATOM 1995 C C . GLN A 1 246 ? 15.456 -22.634 8.283 1.00 40.19 246 GLN A C 1
ATOM 1997 O O . GLN A 1 246 ? 16.245 -23.551 7.955 1.00 40.19 246 GLN A O 1
#

Secondary structure (DSSP, 8-state):
--HHHHHHHHHHHHHHHHHHHHHHHHHHS-PPP--HHHHHHHHTSPPPPP------GGGSTTGGG--HHHHHHHHHHTTHHHHHHHHHHSTTT---EEEEEPPTT---S-EETTTEEPP-EEEEEEETTEEEEEEEEEEPTT--SSS-EEEEEEEE-S-GGGS-HHHHHHHHHHHHHHHS---TTSHHHHHHHHHHHHHHHHHHHHHH---TT--TTS-----EEEEEEEE-HHHHHHHHSPPPP-